Protein AF-A0A9P7KBZ5-F1 (afdb_monomer_lite)

Structure (mmCIF, N/CA/C/O backbone):
data_AF-A0A9P7KBZ5-F1
#
_entry.id   AF-A0A9P7KBZ5-F1
#
loop_
_atom_site.group_PDB
_atom_site.id
_atom_site.type_symbol
_atom_site.label_atom_id
_atom_site.label_alt_id
_atom_site.label_comp_id
_atom_site.label_asym_id
_atom_site.label_entity_id
_atom_site.label_seq_id
_atom_site.pdbx_PDB_ins_code
_atom_site.Cartn_x
_atom_site.Cartn_y
_atom_site.Cartn_z
_atom_site.occupancy
_atom_site.B_iso_or_equiv
_atom_site.auth_seq_id
_atom_site.auth_comp_id
_atom_site.auth_asym_id
_atom_site.auth_atom_id
_atom_site.pdbx_PDB_model_num
ATOM 1 N N . MET A 1 1 ? 55.610 -37.838 -15.353 1.00 44.06 1 MET A N 1
ATOM 2 C CA . MET A 1 1 ? 54.474 -37.141 -15.994 1.00 44.06 1 MET A CA 1
ATOM 3 C C . MET A 1 1 ? 53.240 -37.405 -15.146 1.00 44.06 1 MET A C 1
ATOM 5 O O . MET A 1 1 ? 52.706 -38.503 -15.200 1.00 44.06 1 MET A O 1
ATOM 9 N N . HIS A 1 2 ? 52.867 -36.465 -14.276 1.00 47.38 2 HIS A N 1
ATOM 10 C CA . HIS A 1 2 ? 51.658 -36.579 -13.460 1.00 47.38 2 HIS A CA 1
ATOM 11 C C . HIS A 1 2 ? 50.487 -35.987 -14.244 1.00 47.38 2 HIS A C 1
ATOM 13 O O . HIS A 1 2 ? 50.445 -34.786 -14.492 1.00 47.38 2 HIS A O 1
ATOM 19 N N . LEU A 1 3 ? 49.585 -36.860 -14.688 1.00 51.31 3 LEU A N 1
ATOM 20 C CA . LEU A 1 3 ? 48.322 -36.485 -15.310 1.00 51.31 3 LEU A CA 1
ATOM 21 C C . LEU A 1 3 ? 47.410 -35.935 -14.210 1.00 51.31 3 LEU A C 1
ATOM 23 O O . LEU A 1 3 ? 46.916 -36.694 -13.378 1.00 51.31 3 LEU A O 1
ATOM 27 N N . LEU A 1 4 ? 47.236 -34.611 -14.175 1.00 57.59 4 LEU A N 1
ATOM 28 C CA . LEU A 1 4 ? 46.202 -33.983 -13.356 1.00 57.59 4 LEU A CA 1
ATOM 29 C C . LEU A 1 4 ? 44.823 -34.504 -13.807 1.00 57.59 4 LEU A C 1
ATOM 31 O O . LEU A 1 4 ? 44.564 -34.565 -15.012 1.00 57.59 4 LEU A O 1
ATOM 35 N N . PRO A 1 5 ? 43.937 -34.888 -12.874 1.00 61.75 5 PRO A N 1
ATOM 36 C CA . PRO A 1 5 ? 42.640 -35.452 -13.209 1.00 61.75 5 PRO A CA 1
ATOM 37 C C . PRO A 1 5 ? 41.745 -34.381 -13.849 1.00 61.75 5 PRO A C 1
ATOM 3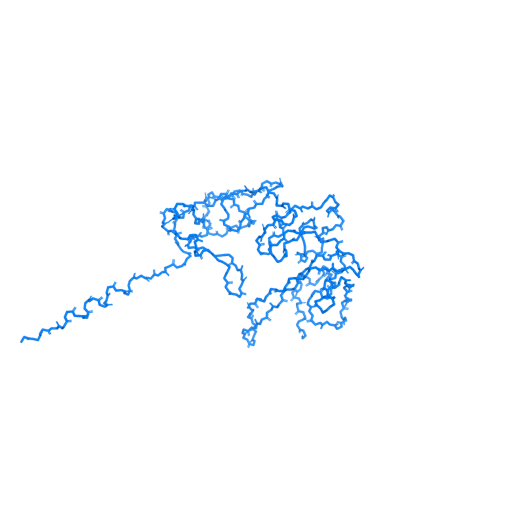9 O O . PRO A 1 5 ? 41.431 -33.359 -13.238 1.00 61.75 5 PRO A O 1
ATOM 42 N N . LEU A 1 6 ? 41.306 -34.648 -15.084 1.00 57.31 6 LEU A N 1
ATOM 43 C CA . LEU A 1 6 ? 40.422 -33.793 -15.893 1.00 57.31 6 LEU A CA 1
ATOM 44 C C . LEU A 1 6 ? 39.078 -33.457 -15.208 1.00 57.31 6 LEU A C 1
ATOM 46 O O . LEU A 1 6 ? 38.357 -32.572 -15.658 1.00 57.31 6 LEU A O 1
ATOM 50 N N . THR A 1 7 ? 38.730 -34.149 -14.122 1.00 56.47 7 THR A N 1
ATOM 51 C CA . THR A 1 7 ? 37.486 -33.965 -13.363 1.00 56.47 7 THR A CA 1
ATOM 52 C C . THR A 1 7 ? 37.435 -32.649 -12.582 1.00 56.47 7 THR A C 1
ATOM 54 O O . THR A 1 7 ? 36.344 -32.147 -12.331 1.00 56.47 7 THR A O 1
ATOM 57 N N . LEU A 1 8 ? 38.583 -32.043 -12.250 1.00 52.59 8 LEU A N 1
ATOM 58 C CA . LEU A 1 8 ? 38.634 -30.746 -11.555 1.00 52.59 8 LEU A CA 1
ATOM 59 C C . LEU A 1 8 ? 38.319 -29.546 -12.471 1.00 52.59 8 LEU A C 1
ATOM 61 O O . LEU A 1 8 ? 37.859 -28.521 -11.978 1.00 52.59 8 LEU A O 1
ATOM 65 N N . LEU A 1 9 ? 38.495 -29.675 -13.793 1.00 52.88 9 LEU A N 1
ATOM 66 C CA . LEU A 1 9 ? 38.199 -28.604 -14.762 1.00 52.88 9 LEU A CA 1
ATOM 67 C C . LEU A 1 9 ? 36.695 -28.444 -15.054 1.00 52.88 9 LEU A C 1
ATOM 69 O O . LEU A 1 9 ? 36.248 -27.358 -15.416 1.00 52.88 9 LEU A O 1
ATOM 73 N N . PHE A 1 10 ? 35.895 -29.498 -14.862 1.00 51.25 10 PHE A N 1
ATOM 74 C CA . PHE A 1 10 ? 34.440 -29.432 -15.061 1.00 51.25 10 PHE A CA 1
ATOM 75 C C . PHE A 1 10 ? 33.671 -28.921 -13.835 1.00 51.25 10 PHE A C 1
ATOM 77 O O . PHE A 1 10 ? 32.528 -28.504 -13.976 1.00 51.25 10 PHE A O 1
ATOM 84 N N . TYR A 1 11 ? 34.284 -28.892 -12.646 1.00 49.91 11 TYR A N 1
ATOM 85 C CA . TYR A 1 11 ? 33.665 -28.292 -11.455 1.00 49.91 11 TYR A CA 1
ATOM 86 C C . TYR A 1 11 ? 33.922 -26.781 -11.333 1.00 49.91 11 TYR A C 1
ATOM 88 O O . TYR A 1 11 ? 33.137 -26.091 -10.689 1.00 49.91 11 TYR A O 1
ATOM 96 N N . SER A 1 12 ? 34.959 -26.235 -11.984 1.00 48.62 12 SER A N 1
ATOM 97 C CA . SER A 1 12 ? 35.229 -24.786 -11.969 1.00 48.62 12 SER A CA 1
ATOM 98 C C . SER A 1 12 ? 34.381 -23.981 -12.962 1.00 48.62 12 SER A C 1
ATOM 100 O O . SER A 1 12 ? 34.426 -22.755 -12.945 1.00 48.62 12 SER A O 1
ATOM 102 N N . SER A 1 13 ? 33.619 -24.639 -13.843 1.00 48.97 13 SER A N 1
ATOM 103 C CA . SER A 1 13 ? 32.742 -23.978 -14.824 1.00 48.97 13 SER A CA 1
ATOM 104 C C . SER A 1 13 ? 31.324 -23.708 -14.302 1.00 48.97 13 SER A C 1
ATOM 106 O O . SER A 1 13 ? 30.605 -22.923 -14.911 1.00 48.97 13 SER A O 1
ATOM 108 N N . TYR A 1 14 ? 30.933 -24.277 -13.155 1.00 49.53 14 TYR A N 1
ATOM 109 C CA . TYR A 1 14 ? 29.615 -24.043 -12.542 1.00 49.53 14 TYR A CA 1
ATOM 110 C C . TYR A 1 14 ? 29.592 -22.902 -11.510 1.00 49.53 14 TYR A C 1
ATOM 112 O O . TYR A 1 14 ? 28.528 -22.550 -11.014 1.00 49.53 14 TYR A O 1
ATOM 120 N N . THR A 1 15 ? 30.735 -22.286 -11.193 1.00 46.38 15 THR A N 1
ATOM 121 C CA . THR A 1 15 ? 30.834 -21.238 -10.157 1.00 46.38 15 THR A CA 1
ATOM 122 C C . THR A 1 15 ? 30.713 -19.801 -10.684 1.00 46.38 15 THR A C 1
ATOM 124 O O . THR A 1 15 ? 30.990 -18.870 -9.937 1.00 46.38 15 THR A O 1
ATOM 127 N N . LEU A 1 16 ? 30.323 -19.589 -11.949 1.00 43.50 16 LEU A N 1
ATOM 128 C CA . LEU A 1 16 ? 30.250 -18.250 -12.570 1.00 43.50 16 LEU A CA 1
ATOM 129 C C . LEU A 1 16 ? 28.833 -17.739 -12.870 1.00 43.50 16 LEU A C 1
ATOM 131 O O . LEU A 1 16 ? 28.689 -16.693 -13.495 1.00 43.50 16 LEU A O 1
ATOM 135 N N . LEU A 1 17 ? 27.785 -18.408 -12.388 1.00 46.03 17 LEU A N 1
ATOM 136 C CA . LEU A 1 17 ? 26.456 -17.795 -12.329 1.00 46.03 17 LEU A CA 1
ATOM 137 C C . LEU A 1 17 ? 26.324 -17.038 -11.008 1.00 46.03 17 LEU A C 1
ATOM 139 O O . LEU A 1 17 ? 25.656 -17.473 -10.073 1.00 46.03 17 LE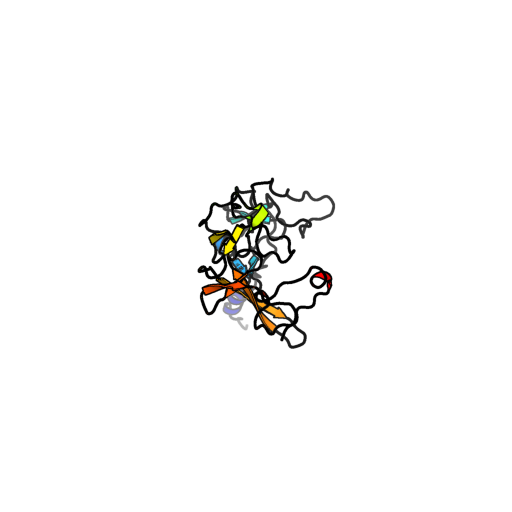U A O 1
ATOM 143 N N . SER A 1 18 ? 27.009 -15.900 -10.916 1.00 45.72 18 SER A N 1
ATOM 144 C CA . SER A 1 18 ? 26.613 -14.869 -9.964 1.00 45.72 18 SER A CA 1
ATOM 145 C C . SER A 1 18 ? 25.246 -14.359 -10.413 1.00 45.72 18 SER A C 1
ATOM 147 O O . SER A 1 18 ? 25.150 -13.609 -11.380 1.00 45.72 18 SER A O 1
ATOM 149 N N . VAL A 1 19 ? 24.176 -14.811 -9.757 1.00 44.09 19 VAL A N 1
ATOM 150 C CA . VAL A 1 19 ? 22.849 -14.210 -9.923 1.00 44.09 19 VAL A CA 1
ATOM 151 C C . VAL A 1 19 ? 22.919 -12.830 -9.285 1.00 44.09 19 VAL A C 1
ATOM 153 O O . VAL A 1 19 ? 22.877 -12.678 -8.064 1.00 44.09 19 VAL A O 1
ATOM 156 N N . GLN A 1 20 ? 23.112 -11.823 -10.125 1.00 48.81 20 GLN A N 1
ATOM 157 C CA . GLN A 1 20 ? 23.038 -10.423 -9.745 1.00 48.81 20 GLN A CA 1
ATOM 158 C C . GLN A 1 20 ? 21.556 -10.048 -9.662 1.00 48.81 20 GLN A C 1
ATOM 160 O O . GLN A 1 20 ? 20.919 -9.638 -10.625 1.00 48.81 20 GLN A O 1
ATOM 165 N N . ALA A 1 21 ? 20.989 -10.313 -8.490 1.00 46.69 21 ALA A N 1
ATOM 166 C CA . ALA A 1 21 ? 19.617 -9.983 -8.149 1.00 46.69 21 ALA A CA 1
ATOM 167 C C . ALA A 1 21 ? 19.402 -8.454 -8.171 1.00 46.69 21 ALA A C 1
ATOM 169 O O . ALA A 1 21 ? 20.145 -7.727 -7.513 1.00 46.69 21 ALA A O 1
ATOM 170 N N . GLY A 1 22 ? 18.367 -7.978 -8.878 1.00 63.62 22 GLY A N 1
ATOM 171 C CA . GLY A 1 22 ? 17.899 -6.583 -8.824 1.00 63.62 22 GLY A CA 1
ATOM 172 C C . GLY A 1 22 ? 18.778 -5.561 -9.553 1.00 63.62 22 GLY A C 1
ATOM 173 O O . GLY A 1 22 ? 18.855 -4.406 -9.136 1.00 63.62 22 GLY A O 1
ATOM 174 N N . THR A 1 23 ? 19.487 -5.977 -10.604 1.00 81.38 23 THR A N 1
ATOM 175 C CA . THR A 1 23 ? 20.373 -5.091 -11.382 1.00 81.38 23 THR A CA 1
ATOM 176 C C . THR A 1 23 ? 20.235 -5.254 -12.892 1.00 81.38 23 THR A C 1
ATOM 178 O O . THR A 1 23 ? 21.012 -4.635 -13.622 1.00 81.38 23 THR A O 1
ATOM 181 N N . ALA A 1 24 ? 19.312 -6.102 -13.365 1.00 93.06 24 ALA A N 1
ATOM 182 C CA . ALA A 1 24 ? 19.164 -6.354 -14.790 1.00 93.06 24 ALA A CA 1
ATOM 183 C C . ALA A 1 24 ? 18.672 -5.081 -15.489 1.00 93.06 24 ALA A C 1
ATOM 185 O O . ALA A 1 24 ? 17.643 -4.499 -15.134 1.00 93.06 24 ALA A O 1
ATOM 186 N N . LYS A 1 25 ? 19.449 -4.621 -16.463 1.00 93.62 25 LYS A N 1
ATOM 187 C CA . LYS A 1 25 ? 19.178 -3.380 -17.183 1.00 93.62 25 LYS A CA 1
ATOM 188 C C . LYS A 1 25 ? 18.119 -3.599 -18.248 1.00 93.62 25 LYS A C 1
ATOM 190 O O . LYS A 1 25 ? 17.866 -4.714 -18.694 1.00 93.62 25 LYS A O 1
ATOM 195 N N . ILE A 1 26 ? 17.536 -2.503 -18.720 1.00 94.69 26 ILE A N 1
ATOM 196 C CA . ILE A 1 26 ? 16.606 -2.510 -19.855 1.00 94.69 26 ILE A CA 1
ATOM 197 C C . ILE A 1 26 ? 17.200 -3.308 -21.032 1.00 94.69 26 ILE A C 1
ATOM 199 O O . ILE A 1 26 ? 18.302 -3.018 -21.497 1.00 94.69 26 ILE A O 1
ATOM 203 N N . GLY A 1 27 ? 16.442 -4.285 -21.530 1.00 95.88 27 GLY A N 1
ATOM 204 C CA . GLY A 1 27 ? 16.828 -5.195 -22.611 1.00 95.88 27 GLY A CA 1
ATOM 205 C C . GLY A 1 27 ? 17.498 -6.497 -22.159 1.00 95.88 27 GLY A C 1
ATOM 206 O O . GLY A 1 27 ? 17.604 -7.417 -22.968 1.00 95.88 27 GLY A O 1
ATOM 207 N N . GLU A 1 28 ? 17.918 -6.609 -20.899 1.00 96.44 28 GLU A N 1
ATOM 208 C CA . GLU A 1 28 ? 18.448 -7.855 -20.335 1.00 96.44 28 GLU A CA 1
ATOM 209 C C . GLU A 1 28 ? 17.315 -8.818 -19.963 1.00 96.44 28 GLU A C 1
ATOM 211 O O . GLU A 1 28 ? 16.160 -8.415 -19.800 1.00 96.44 28 GLU A O 1
ATOM 216 N N . SER A 1 29 ? 17.633 -10.111 -19.877 1.00 96.19 29 SER A N 1
ATOM 217 C CA . SER A 1 29 ? 16.656 -11.149 -19.544 1.00 96.19 29 SER A CA 1
ATOM 218 C C . SER A 1 29 ? 16.192 -11.057 -18.095 1.00 96.19 29 SER A C 1
ATOM 220 O O . SER A 1 29 ? 16.974 -10.735 -17.205 1.00 96.19 29 SER A O 1
ATOM 222 N N . CYS A 1 30 ? 14.927 -11.398 -17.876 1.00 95.88 30 CYS A N 1
ATOM 223 C CA . CYS A 1 30 ? 14.330 -11.516 -16.556 1.00 95.88 30 CYS A CA 1
ATOM 224 C C . CYS A 1 30 ? 13.216 -12.573 -16.547 1.00 95.88 30 CYS A C 1
ATOM 226 O O . CYS A 1 30 ? 12.699 -12.961 -17.599 1.00 95.88 30 CYS A O 1
ATOM 228 N N . ASN A 1 31 ? 12.806 -13.006 -15.360 1.00 94.88 31 ASN A N 1
ATOM 229 C CA . ASN A 1 31 ? 11.738 -13.967 -15.142 1.00 94.88 31 ASN A CA 1
ATOM 230 C C . ASN A 1 31 ? 10.638 -13.388 -14.241 1.00 94.88 31 ASN A C 1
ATOM 232 O O . ASN A 1 31 ? 10.836 -13.183 -13.047 1.00 94.88 31 ASN A O 1
ATOM 236 N N . GLN A 1 32 ? 9.436 -13.208 -14.794 1.00 93.12 32 GLN A N 1
ATOM 237 C CA . GLN A 1 32 ? 8.271 -12.746 -14.030 1.00 93.12 32 GLN A CA 1
ATOM 238 C C . GLN A 1 32 ? 7.879 -13.705 -12.897 1.00 93.12 32 GLN A C 1
ATOM 240 O O . GLN A 1 32 ? 7.337 -13.262 -11.892 1.00 93.12 32 GLN A O 1
ATOM 245 N N . GLY A 1 33 ? 8.174 -15.004 -13.029 1.00 92.69 33 GLY A N 1
ATOM 246 C CA . GLY A 1 33 ? 7.920 -15.993 -11.979 1.00 92.69 33 GLY A CA 1
ATOM 247 C C . GLY A 1 33 ? 8.782 -15.806 -10.727 1.00 92.69 33 GLY A C 1
ATOM 248 O O . GLY A 1 33 ? 8.467 -16.381 -9.691 1.00 92.69 33 GLY A O 1
ATOM 249 N N . GLU A 1 34 ? 9.840 -14.995 -10.809 1.00 91.00 34 GLU A N 1
ATOM 250 C CA . GLU A 1 34 ? 10.681 -14.632 -9.667 1.00 91.00 34 GLU A CA 1
ATOM 251 C C . GLU A 1 34 ? 10.219 -13.338 -8.977 1.00 91.00 34 GLU A C 1
ATOM 253 O O . GLU A 1 34 ? 10.743 -13.001 -7.908 1.00 91.00 34 GLU A O 1
ATOM 258 N N . ASN A 1 35 ? 9.234 -12.625 -9.543 1.00 93.38 35 ASN A N 1
ATOM 259 C CA . ASN A 1 35 ? 8.639 -11.459 -8.898 1.00 93.38 35 ASN A CA 1
ATOM 260 C C . ASN A 1 35 ? 7.969 -11.880 -7.590 1.00 93.38 35 ASN A C 1
ATOM 262 O O . ASN A 1 35 ? 7.202 -12.843 -7.542 1.00 93.38 35 ASN A O 1
ATOM 266 N N . ARG A 1 36 ? 8.261 -11.156 -6.511 1.00 94.12 36 ARG A N 1
ATOM 267 C CA . ARG A 1 36 ? 7.755 -11.495 -5.178 1.00 94.12 36 ARG A CA 1
ATOM 268 C C . ARG A 1 36 ? 7.824 -10.314 -4.231 1.00 94.12 36 ARG A C 1
ATOM 270 O O . ARG A 1 36 ? 8.602 -9.385 -4.430 1.00 94.12 36 ARG A O 1
ATOM 277 N N . LEU A 1 37 ? 7.083 -10.423 -3.139 1.00 94.94 37 LEU A N 1
ATOM 278 C CA . LEU A 1 37 ? 7.301 -9.600 -1.959 1.00 94.94 37 LEU A CA 1
ATOM 279 C C . LEU A 1 37 ? 8.462 -10.199 -1.155 1.00 94.94 37 LEU A C 1
ATOM 281 O O . LEU A 1 37 ? 8.487 -11.401 -0.882 1.00 94.94 37 LEU A O 1
ATOM 285 N N . GLN A 1 38 ? 9.451 -9.381 -0.804 1.00 93.75 38 GLN A N 1
ATOM 286 C CA . GLN A 1 38 ? 10.591 -9.823 -0.002 1.00 93.75 38 GLN A CA 1
ATOM 287 C C . GLN A 1 38 ? 10.131 -10.241 1.396 1.00 93.75 38 GLN A C 1
ATOM 289 O O . GLN A 1 38 ? 9.343 -9.547 2.039 1.00 93.75 38 GLN A O 1
ATOM 294 N N . ALA A 1 39 ? 10.636 -11.375 1.881 1.00 91.56 39 ALA A N 1
ATOM 295 C CA . ALA A 1 39 ? 10.282 -11.867 3.205 1.00 91.56 39 ALA A CA 1
ATOM 296 C C . ALA A 1 39 ? 10.675 -10.843 4.284 1.00 91.56 39 ALA A C 1
ATOM 298 O O . ALA A 1 39 ? 11.795 -10.337 4.295 1.00 91.56 39 ALA A O 1
ATOM 299 N N . GLY A 1 40 ? 9.739 -10.535 5.181 1.00 91.69 40 GLY A N 1
ATOM 300 C CA . GLY A 1 40 ? 9.950 -9.632 6.311 1.00 91.69 40 GLY A CA 1
ATOM 301 C C . GLY A 1 40 ? 9.764 -8.145 6.014 1.00 91.69 40 GLY A C 1
ATOM 302 O O . GLY A 1 40 ? 9.356 -7.420 6.910 1.00 91.69 40 GLY A O 1
ATOM 303 N N . THR A 1 41 ? 9.995 -7.664 4.792 1.00 91.38 41 THR A N 1
ATOM 304 C CA . THR A 1 41 ? 9.698 -6.257 4.437 1.00 91.38 41 THR A CA 1
ATOM 305 C C . THR A 1 41 ? 8.453 -6.116 3.578 1.00 91.38 41 THR A C 1
ATOM 307 O O . THR A 1 41 ? 7.893 -5.030 3.486 1.00 91.38 41 THR A O 1
ATOM 310 N N . PHE A 1 42 ? 8.055 -7.202 2.916 1.00 94.56 42 PHE A N 1
ATOM 311 C CA . PHE A 1 42 ? 7.032 -7.244 1.881 1.00 94.56 42 PHE A CA 1
ATOM 312 C C . PHE A 1 42 ? 7.223 -6.214 0.764 1.00 94.56 42 PHE A C 1
ATOM 314 O O . PHE A 1 42 ? 6.282 -5.861 0.063 1.00 94.56 42 PHE A O 1
ATOM 321 N N . GLN A 1 43 ? 8.453 -5.747 0.558 1.00 91.94 43 GLN A N 1
ATOM 322 C CA . GLN A 1 43 ? 8.766 -4.884 -0.567 1.00 91.94 43 GLN A CA 1
ATOM 323 C C . GLN A 1 43 ? 8.695 -5.701 -1.860 1.00 91.94 43 GLN A C 1
ATOM 325 O O . GLN A 1 43 ? 9.312 -6.767 -1.947 1.00 91.94 43 GLN A O 1
ATOM 330 N N . PHE A 1 44 ? 7.981 -5.197 -2.868 1.00 93.75 44 PHE A N 1
ATOM 331 C CA . PHE A 1 44 ? 7.997 -5.794 -4.199 1.00 93.75 44 PHE A CA 1
ATOM 332 C C . PHE A 1 44 ? 9.418 -5.836 -4.765 1.00 93.75 44 PHE A C 1
ATOM 334 O O . PHE A 1 44 ? 10.178 -4.868 -4.683 1.00 93.75 44 PHE A O 1
ATOM 341 N N . TRP A 1 45 ? 9.769 -6.971 -5.352 1.00 93.75 45 TRP A N 1
ATOM 342 C CA . TRP A 1 45 ? 11.067 -7.214 -5.947 1.00 93.75 45 TRP A CA 1
ATOM 343 C C . TRP A 1 45 ? 10.918 -7.902 -7.297 1.00 93.75 45 TRP A C 1
ATOM 345 O O . TRP A 1 45 ? 10.126 -8.833 -7.446 1.00 93.75 45 TRP A O 1
ATOM 355 N N . SER A 1 46 ? 11.750 -7.471 -8.243 1.00 94.31 46 SER A N 1
ATOM 356 C CA . SER A 1 46 ? 11.968 -8.116 -9.535 1.00 94.31 46 SER A CA 1
ATOM 357 C C . SER A 1 46 ? 13.466 -8.140 -9.851 1.00 94.31 46 SER A C 1
ATOM 359 O O . SER A 1 46 ? 14.269 -7.492 -9.176 1.00 94.31 46 SER A O 1
ATOM 361 N N . GLU A 1 47 ? 13.855 -8.873 -10.891 1.00 94.88 47 GLU A N 1
ATOM 362 C CA . GLU A 1 47 ? 15.254 -8.940 -11.333 1.00 94.88 47 GLU A CA 1
ATOM 363 C C . GLU A 1 47 ? 15.758 -7.637 -11.974 1.00 94.88 47 GLU A C 1
ATOM 365 O O . GLU A 1 47 ? 16.969 -7.399 -12.013 1.00 94.88 47 GLU A O 1
ATOM 370 N N . CYS A 1 48 ? 14.840 -6.796 -12.454 1.00 95.06 48 CYS A N 1
ATOM 371 C CA . CYS A 1 48 ? 15.151 -5.563 -13.162 1.00 95.06 48 CYS A CA 1
ATOM 372 C C . CYS A 1 48 ? 15.587 -4.437 -12.218 1.00 95.06 48 CYS A C 1
ATOM 374 O O . CYS A 1 48 ? 15.219 -4.404 -11.043 1.00 95.06 48 CYS A O 1
ATOM 376 N N . ASP A 1 49 ? 16.383 -3.505 -12.744 1.00 93.50 49 ASP A N 1
ATOM 377 C CA . ASP A 1 49 ? 16.786 -2.310 -12.009 1.00 93.50 49 ASP A CA 1
ATOM 378 C C . ASP A 1 49 ? 15.602 -1.365 -11.715 1.00 93.50 49 ASP A C 1
ATOM 380 O O . ASP A 1 49 ? 14.485 -1.522 -12.203 1.00 93.50 49 ASP A O 1
ATOM 384 N N . SER A 1 50 ? 15.853 -0.331 -10.913 1.00 91.81 50 SER A N 1
ATOM 385 C CA . SER A 1 50 ? 14.834 0.634 -10.473 1.00 91.81 50 SER A CA 1
ATOM 386 C C . SER A 1 50 ? 14.094 1.387 -11.593 1.00 91.81 50 SER A C 1
ATOM 388 O O . SER A 1 50 ? 13.032 1.950 -11.320 1.00 91.81 50 SER A O 1
ATOM 390 N N . GLN A 1 51 ? 14.623 1.418 -12.823 1.00 93.56 51 GLN A N 1
ATOM 391 C CA . GLN A 1 51 ? 14.005 2.088 -13.975 1.00 93.56 51 GLN A CA 1
ATOM 392 C C . GLN A 1 51 ? 13.203 1.12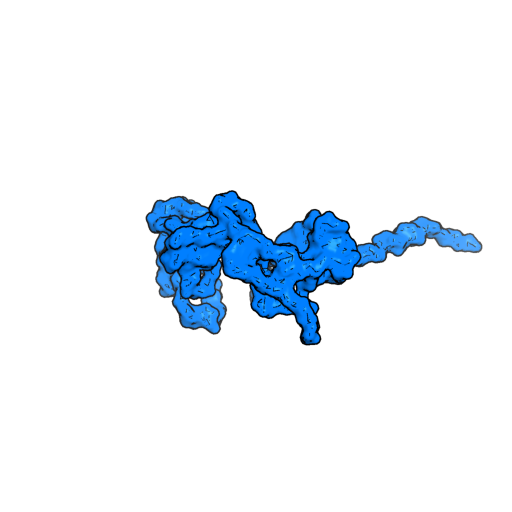5 -14.869 1.00 93.56 51 GLN A C 1
ATOM 394 O O . GLN A 1 51 ? 12.553 1.560 -15.828 1.00 93.56 51 GLN A O 1
ATOM 399 N N . ALA A 1 52 ? 13.242 -0.176 -14.577 1.00 95.19 52 ALA A N 1
ATOM 400 C CA . ALA A 1 52 ? 12.652 -1.210 -15.406 1.00 95.19 52 ALA A CA 1
ATOM 401 C C . ALA A 1 52 ? 11.768 -2.181 -14.615 1.00 95.19 52 ALA A C 1
ATOM 403 O O . ALA A 1 52 ? 11.842 -2.291 -13.395 1.00 95.19 52 ALA A O 1
ATOM 404 N N . TYR A 1 53 ? 10.920 -2.895 -15.345 1.00 95.69 53 TYR A N 1
ATOM 405 C CA . TYR A 1 53 ? 10.116 -4.003 -14.846 1.00 95.69 53 TYR A CA 1
ATOM 406 C C . TYR A 1 53 ? 10.290 -5.213 -15.755 1.00 95.69 53 TYR A C 1
ATOM 408 O O . TYR A 1 53 ? 10.673 -5.076 -16.923 1.00 95.69 53 TYR A O 1
ATOM 416 N N . CYS A 1 54 ? 10.000 -6.407 -15.239 1.00 96.38 54 CYS A N 1
ATOM 417 C CA . CYS A 1 54 ? 10.096 -7.609 -16.051 1.00 96.38 54 CYS A CA 1
ATOM 418 C C . CYS A 1 54 ? 8.879 -7.749 -16.972 1.00 96.38 54 CYS A C 1
ATOM 420 O O . CYS A 1 54 ? 7.779 -8.080 -16.526 1.00 96.38 54 CYS A O 1
ATOM 422 N N . GLY A 1 55 ? 9.070 -7.487 -18.265 1.00 95.44 55 GLY A N 1
ATOM 423 C CA . GLY A 1 55 ? 8.009 -7.550 -19.263 1.00 95.44 55 GLY A CA 1
ATOM 424 C C . GLY A 1 55 ? 7.633 -8.983 -19.666 1.00 95.44 55 GLY A C 1
ATOM 425 O O . GLY A 1 55 ? 8.402 -9.920 -19.443 1.00 95.44 55 GLY A O 1
ATOM 426 N N . PRO A 1 56 ? 6.485 -9.169 -20.343 1.00 92.19 56 PRO A N 1
ATOM 427 C CA . PRO A 1 56 ? 5.976 -10.492 -20.732 1.00 92.19 56 PRO A CA 1
ATOM 428 C C . PRO A 1 56 ? 6.885 -11.244 -21.718 1.00 92.19 56 PRO A C 1
ATOM 430 O O . PRO A 1 56 ? 6.751 -12.451 -21.889 1.00 92.19 56 PRO A O 1
ATOM 433 N N . GLY A 1 57 ? 7.824 -10.548 -22.367 1.00 93.06 57 GLY A N 1
ATOM 434 C CA . GLY A 1 57 ? 8.853 -11.151 -23.217 1.00 93.06 57 GLY A CA 1
ATOM 435 C C . GLY A 1 57 ? 10.031 -11.770 -22.456 1.00 93.06 57 GLY A C 1
ATOM 436 O O . GLY A 1 57 ? 10.977 -12.210 -23.103 1.00 93.06 57 GLY A O 1
ATOM 437 N N . GLY A 1 58 ? 10.009 -11.777 -21.117 1.00 95.44 58 GLY A N 1
ATOM 438 C CA . GLY A 1 58 ? 11.135 -12.246 -20.301 1.00 95.44 58 GLY A CA 1
ATOM 439 C C . GLY A 1 58 ? 12.348 -11.320 -20.391 1.00 95.44 58 GLY A C 1
ATOM 440 O O . GLY A 1 58 ? 13.492 -11.773 -20.380 1.00 95.44 58 GLY A O 1
ATOM 441 N N . THR A 1 59 ? 12.100 -10.020 -20.550 1.00 96.94 59 THR A N 1
ATOM 442 C CA . THR A 1 59 ? 13.137 -8.988 -20.646 1.00 96.94 59 THR A CA 1
ATOM 443 C C . THR A 1 59 ? 12.746 -7.758 -19.849 1.00 96.94 59 THR A C 1
ATOM 445 O O . THR A 1 59 ? 11.567 -7.398 -19.816 1.00 96.94 59 THR A O 1
ATOM 448 N N . CYS A 1 60 ? 13.727 -7.071 -19.278 1.00 97.19 60 CYS A N 1
ATOM 449 C CA . CYS A 1 60 ? 13.508 -5.819 -18.574 1.00 97.19 60 CYS A CA 1
ATOM 450 C C . CYS A 1 60 ? 13.101 -4.707 -19.547 1.00 97.19 60 CYS A C 1
ATOM 452 O O . CYS A 1 60 ? 13.804 -4.419 -20.519 1.00 97.19 60 CYS A O 1
ATOM 454 N N . VAL A 1 61 ? 11.965 -4.068 -19.286 1.00 96.56 61 VAL A N 1
ATOM 455 C CA . VAL A 1 61 ? 11.404 -2.976 -20.093 1.00 96.56 61 VAL A CA 1
ATOM 456 C C . VAL A 1 61 ? 11.270 -1.738 -19.215 1.00 96.56 61 VAL A C 1
ATOM 458 O O . VAL A 1 61 ? 11.071 -1.857 -18.011 1.00 96.56 61 VAL A O 1
ATOM 461 N N . LYS A 1 62 ? 11.383 -0.542 -19.803 1.00 96.00 62 LYS A N 1
ATOM 462 C CA . LYS A 1 62 ? 11.164 0.717 -19.078 1.00 96.00 62 LYS A CA 1
ATOM 463 C C . LYS A 1 62 ? 9.800 0.724 -18.395 1.00 96.00 62 LYS A C 1
ATOM 465 O O . LYS A 1 62 ? 8.808 0.366 -19.028 1.00 96.00 62 LYS A O 1
ATOM 470 N N . LYS A 1 63 ? 9.770 1.199 -17.153 1.00 96.56 63 LYS A N 1
ATOM 471 C CA . LYS A 1 63 ? 8.532 1.482 -16.421 1.00 96.56 63 LYS A CA 1
ATOM 472 C C . LYS A 1 63 ? 7.673 2.492 -17.180 1.00 96.56 63 LYS A C 1
ATOM 474 O O . LYS A 1 63 ? 8.199 3.443 -17.763 1.00 96.56 63 LYS A O 1
ATOM 479 N N . GLY A 1 64 ? 6.365 2.259 -17.206 1.00 96.44 64 GLY A N 1
ATOM 480 C CA . GLY A 1 64 ? 5.404 3.097 -17.927 1.00 96.44 64 GLY A CA 1
ATOM 481 C C . GLY A 1 64 ? 4.649 4.078 -17.037 1.00 96.44 64 GLY A C 1
ATOM 482 O O . GLY A 1 64 ? 4.069 5.033 -17.546 1.00 96.44 64 GLY A O 1
ATOM 483 N N . CYS A 1 65 ? 4.674 3.878 -15.723 1.00 97.62 65 CYS A N 1
ATOM 484 C CA . CYS A 1 65 ? 4.130 4.810 -14.744 1.00 97.62 65 CYS A CA 1
ATOM 485 C C . CYS A 1 65 ? 5.004 4.830 -13.488 1.00 97.62 65 CYS A C 1
ATOM 487 O O . CYS A 1 65 ? 5.945 4.050 -13.369 1.00 97.62 65 CYS A O 1
ATOM 489 N N . ARG A 1 66 ? 4.709 5.735 -12.553 1.00 95.50 66 ARG A N 1
ATOM 490 C CA . ARG A 1 66 ? 5.319 5.726 -11.218 1.00 95.50 66 ARG A CA 1
ATOM 491 C C . ARG A 1 66 ? 4.285 5.921 -10.119 1.00 95.50 66 ARG A C 1
ATOM 493 O O . ARG A 1 66 ? 3.298 6.639 -10.309 1.00 95.50 66 ARG A O 1
ATOM 500 N N . LYS A 1 67 ? 4.584 5.359 -8.950 1.00 91.69 67 LYS A N 1
ATOM 501 C CA . LYS A 1 67 ? 3.870 5.610 -7.690 1.00 91.69 67 LYS A CA 1
ATOM 502 C C . LYS A 1 67 ? 4.539 6.705 -6.854 1.00 91.69 67 LYS A C 1
ATOM 504 O O . LYS A 1 67 ? 3.870 7.627 -6.390 1.00 91.69 67 LYS A O 1
ATOM 509 N N . ASP A 1 68 ? 5.868 6.675 -6.771 1.00 90.44 68 ASP A N 1
ATOM 510 C CA . ASP A 1 68 ? 6.642 7.584 -5.925 1.00 90.44 68 ASP A CA 1
ATOM 511 C C . ASP A 1 68 ? 6.685 9.016 -6.467 1.00 90.44 68 ASP A C 1
ATOM 513 O O . ASP A 1 68 ? 6.874 9.248 -7.663 1.00 90.44 68 ASP A O 1
ATOM 517 N N . ASP A 1 69 ? 6.597 10.005 -5.575 1.00 89.19 69 ASP A N 1
ATOM 518 C CA . ASP A 1 69 ? 6.824 11.425 -5.880 1.00 89.19 69 ASP A CA 1
ATOM 519 C C . ASP A 1 69 ? 8.264 11.695 -6.321 1.00 89.19 69 ASP A C 1
ATOM 521 O O . ASP A 1 69 ? 8.486 12.506 -7.226 1.00 89.19 69 ASP A O 1
ATOM 525 N N . PHE A 1 70 ? 9.209 10.961 -5.731 1.00 90.50 70 PHE A N 1
ATOM 526 C CA . PHE A 1 70 ? 10.649 11.093 -5.932 1.00 90.50 70 PHE A CA 1
ATOM 527 C C . PHE A 1 70 ? 11.262 9.723 -6.265 1.00 90.50 70 PHE A C 1
ATOM 529 O O . PHE A 1 70 ? 11.842 9.083 -5.387 1.00 90.50 70 PHE A O 1
ATOM 536 N N . PRO A 1 71 ? 11.111 9.237 -7.509 1.00 90.19 71 PRO A N 1
ATOM 537 C CA . PRO A 1 71 ? 11.560 7.901 -7.869 1.00 90.19 71 PRO A CA 1
ATOM 538 C C . PRO A 1 71 ? 13.087 7.800 -7.839 1.00 90.19 71 PRO A C 1
ATOM 540 O O . PRO A 1 71 ? 13.806 8.655 -8.363 1.00 90.19 71 PRO A O 1
ATOM 543 N N . PHE A 1 72 ? 13.579 6.725 -7.232 1.00 89.31 72 PHE A N 1
ATOM 544 C CA . PHE A 1 72 ? 15.001 6.409 -7.185 1.00 89.31 72 PHE A CA 1
ATOM 545 C C . PHE A 1 72 ? 15.510 5.894 -8.542 1.00 89.31 72 PHE A C 1
ATOM 547 O O . PHE A 1 72 ? 14.759 5.330 -9.334 1.00 89.31 72 PHE A O 1
ATOM 554 N N . GLY A 1 73 ? 16.810 6.060 -8.792 1.00 89.06 73 GLY A N 1
ATOM 555 C CA . GLY A 1 73 ? 17.500 5.431 -9.920 1.00 89.06 73 GLY A CA 1
ATOM 556 C C . GLY A 1 73 ? 17.650 6.289 -11.172 1.00 89.06 73 GLY A C 1
ATOM 557 O O . GLY A 1 73 ? 18.402 5.891 -12.053 1.00 89.06 73 GLY A O 1
ATOM 558 N N . TYR A 1 74 ? 17.008 7.456 -11.250 1.00 90.69 74 TYR A N 1
ATOM 559 C CA . TYR A 1 74 ? 17.072 8.363 -12.403 1.00 90.69 74 TYR A CA 1
ATOM 560 C C . TYR A 1 74 ? 18.153 9.438 -12.214 1.00 90.69 74 TYR A C 1
ATOM 562 O O . TYR A 1 74 ? 18.233 10.075 -11.161 1.00 90.69 74 TYR A O 1
ATOM 570 N N . ALA A 1 75 ? 18.990 9.654 -13.229 1.00 90.75 75 ALA A N 1
ATOM 571 C CA . ALA A 1 75 ? 19.999 10.707 -13.232 1.00 90.75 75 ALA A CA 1
ATOM 572 C C . ALA A 1 75 ? 19.379 12.083 -13.560 1.00 90.75 75 ALA A C 1
ATOM 574 O O . ALA A 1 75 ? 18.299 12.164 -14.152 1.00 90.75 75 ALA A O 1
ATOM 575 N N . PRO A 1 76 ? 20.053 13.200 -13.221 1.00 90.50 76 PRO A N 1
ATOM 576 C CA . PRO A 1 76 ? 19.594 14.524 -13.626 1.00 90.50 76 PRO A CA 1
ATOM 577 C C . PRO A 1 76 ? 19.425 14.622 -15.149 1.00 90.50 76 PRO A C 1
ATOM 579 O O . PRO A 1 76 ? 20.385 14.449 -15.897 1.00 90.50 76 PRO A O 1
ATOM 582 N N . GLY A 1 77 ? 18.209 14.937 -15.599 1.00 87.50 77 GLY A N 1
ATOM 583 C CA . GLY A 1 77 ? 17.863 15.045 -17.020 1.00 87.50 77 GLY A CA 1
ATOM 584 C C . GLY A 1 77 ? 17.266 13.778 -17.639 1.00 87.50 77 GLY A C 1
ATOM 585 O O . GLY A 1 77 ? 16.803 13.848 -18.778 1.00 87.50 77 GLY A O 1
ATOM 586 N N . ASP A 1 78 ? 17.218 12.659 -16.909 1.00 91.56 78 ASP A N 1
ATOM 587 C CA . ASP A 1 78 ? 16.498 11.469 -17.362 1.00 91.56 78 ASP A CA 1
ATOM 588 C C . ASP A 1 78 ? 14.987 11.727 -17.425 1.00 91.56 78 ASP A C 1
ATOM 590 O O . ASP A 1 78 ? 14.415 12.492 -16.643 1.00 91.56 78 ASP A O 1
ATOM 594 N N . HIS A 1 79 ? 14.321 11.047 -18.360 1.00 91.62 79 HIS A N 1
ATOM 595 C CA . HIS A 1 79 ? 12.866 11.017 -18.393 1.00 91.62 79 HIS A CA 1
ATOM 596 C C . HIS A 1 79 ? 12.348 10.096 -17.288 1.00 91.62 79 HIS A C 1
ATOM 598 O O . HIS A 1 79 ? 12.555 8.884 -17.328 1.00 91.62 79 HIS A O 1
ATOM 604 N N . ILE A 1 80 ? 11.657 10.697 -16.328 1.00 94.25 80 ILE A N 1
ATOM 605 C CA . ILE A 1 80 ? 10.958 10.002 -15.255 1.00 94.25 80 ILE A CA 1
ATOM 606 C C . ILE A 1 80 ? 9.531 9.693 -15.739 1.00 94.25 80 ILE A C 1
ATOM 608 O O . ILE A 1 80 ? 8.876 10.624 -16.217 1.00 94.25 80 ILE A O 1
ATOM 612 N N . PRO A 1 81 ? 9.030 8.448 -15.601 1.00 96.06 81 PRO A N 1
ATOM 613 C CA . PRO A 1 81 ? 7.650 8.109 -15.939 1.00 96.06 81 PRO A CA 1
ATOM 614 C C . PRO A 1 81 ? 6.638 9.009 -15.228 1.00 96.06 81 PRO A C 1
ATOM 616 O O . PRO A 1 81 ? 6.838 9.434 -14.085 1.00 96.06 81 PRO A O 1
ATOM 619 N N . ASP A 1 82 ? 5.523 9.291 -15.890 1.00 96.44 82 ASP A N 1
ATOM 620 C CA . ASP A 1 82 ? 4.472 10.107 -15.297 1.00 96.44 82 ASP A CA 1
ATOM 621 C C . ASP A 1 82 ? 3.713 9.339 -14.207 1.00 96.44 82 ASP A C 1
ATOM 623 O O . ASP A 1 82 ? 3.620 8.107 -14.202 1.00 96.44 82 ASP A O 1
ATOM 627 N N . LYS A 1 83 ? 3.152 10.089 -13.255 1.00 96.69 83 LYS A N 1
ATOM 628 C CA . LYS A 1 83 ? 2.151 9.534 -12.342 1.00 96.69 83 LYS A CA 1
ATOM 629 C C . LYS A 1 83 ? 0.864 9.267 -13.106 1.00 96.69 83 LYS A C 1
ATOM 631 O O . LYS A 1 83 ? 0.528 9.999 -14.039 1.00 96.69 83 LYS A O 1
ATOM 636 N N . CYS A 1 84 ? 0.112 8.272 -12.654 1.00 97.50 84 CYS A N 1
ATOM 637 C CA . CYS A 1 84 ? -1.182 7.994 -13.249 1.00 97.50 84 CYS A CA 1
ATOM 638 C C . CYS A 1 84 ? -2.165 9.155 -13.058 1.00 97.50 84 CYS A C 1
ATOM 640 O O . CYS A 1 84 ? -2.124 9.855 -12.037 1.00 97.50 84 CYS A O 1
ATOM 642 N N . PRO A 1 85 ? -3.035 9.401 -14.055 1.00 96.44 85 PRO A N 1
ATOM 643 C CA . PRO A 1 85 ? -4.076 10.404 -13.927 1.00 96.44 85 PRO A CA 1
ATOM 644 C C . PRO A 1 85 ? -5.049 10.017 -12.809 1.00 96.44 85 PRO A C 1
ATOM 646 O O . PRO A 1 85 ? -5.128 8.869 -12.375 1.00 96.44 85 PRO A O 1
ATOM 649 N N . ARG A 1 86 ? -5.838 10.990 -12.348 1.00 93.19 86 ARG A N 1
ATOM 650 C CA . ARG A 1 86 ? -6.882 10.723 -11.351 1.00 93.19 86 ARG A CA 1
ATOM 651 C C . ARG A 1 86 ? -7.860 9.665 -11.866 1.00 93.19 86 ARG A C 1
ATOM 653 O O . ARG A 1 86 ? -8.317 9.765 -13.001 1.00 93.19 86 ARG A O 1
ATOM 660 N N . GLY A 1 87 ? -8.222 8.723 -10.995 1.00 93.94 87 GLY A N 1
ATOM 661 C CA . GLY A 1 87 ? -9.080 7.584 -11.339 1.00 93.94 87 GLY A CA 1
ATOM 662 C C . GLY A 1 87 ? -8.317 6.371 -11.878 1.00 93.94 87 GLY A C 1
ATOM 663 O O . GLY A 1 87 ? -8.952 5.406 -12.289 1.00 93.94 87 GLY A O 1
ATOM 664 N N . GLN A 1 88 ? -6.984 6.418 -11.867 1.00 97.81 88 GLN A N 1
ATOM 665 C CA . GLN A 1 88 ? -6.110 5.304 -12.211 1.00 97.81 88 GLN A CA 1
ATOM 666 C C . GLN A 1 88 ? -5.008 5.141 -11.165 1.00 97.81 88 GLN A C 1
ATOM 668 O O . GLN A 1 88 ? -4.678 6.089 -10.448 1.00 97.81 88 GLN A O 1
ATOM 673 N N . PHE A 1 89 ? -4.413 3.955 -11.127 1.00 97.56 89 PHE A N 1
ATOM 674 C CA . PHE A 1 89 ? -3.283 3.623 -10.269 1.00 97.56 89 PHE A CA 1
ATOM 675 C C . PHE A 1 89 ? -2.124 3.046 -11.087 1.00 97.56 89 PHE A C 1
ATOM 677 O O . PHE A 1 89 ? -2.295 2.629 -12.235 1.00 97.56 89 PHE A O 1
ATOM 684 N N . CYS A 1 90 ? -0.934 3.049 -10.489 1.00 97.56 90 CYS A N 1
ATOM 685 C CA . CYS A 1 90 ? 0.252 2.398 -11.033 1.00 97.56 90 CYS A CA 1
ATOM 686 C C . CYS A 1 90 ? 0.529 1.137 -10.199 1.00 97.56 90 CYS A C 1
ATOM 688 O O . CYS A 1 90 ? 0.719 1.287 -8.990 1.00 97.56 90 CYS A O 1
ATOM 690 N N . PRO A 1 91 ? 0.529 -0.078 -10.772 1.00 96.69 91 PRO A N 1
ATOM 691 C CA . PRO A 1 91 ? 0.790 -1.303 -10.011 1.00 96.69 91 PRO A CA 1
ATOM 692 C C . PRO A 1 91 ? 2.242 -1.345 -9.515 1.00 96.69 91 PRO A C 1
ATOM 694 O O . PRO A 1 91 ? 3.073 -0.533 -9.921 1.00 96.69 91 PRO A O 1
ATOM 697 N N . ASP A 1 92 ? 2.572 -2.299 -8.650 1.00 95.38 92 ASP A N 1
ATOM 698 C CA . ASP A 1 92 ? 3.916 -2.477 -8.095 1.00 95.38 92 ASP A CA 1
ATOM 699 C C . ASP A 1 92 ? 4.981 -2.761 -9.157 1.00 95.38 92 ASP A C 1
ATOM 701 O O . ASP A 1 92 ? 6.124 -2.326 -9.004 1.00 95.38 92 ASP A O 1
ATOM 705 N N . GLU A 1 93 ? 4.602 -3.433 -10.244 1.00 94.69 93 GLU A N 1
ATOM 706 C CA . GLU A 1 93 ? 5.435 -3.634 -11.425 1.00 94.69 93 GLU A CA 1
ATOM 707 C C . GLU A 1 93 ? 5.734 -2.321 -12.160 1.00 94.69 93 GLU A C 1
ATOM 709 O O . GLU A 1 93 ? 6.719 -2.245 -12.885 1.00 94.69 93 GLU A O 1
ATOM 714 N N . GLU A 1 94 ? 4.911 -1.284 -11.982 1.00 96.12 94 GLU A N 1
ATOM 715 C CA . GLU A 1 94 ? 5.046 0.024 -12.631 1.00 96.12 94 GLU A CA 1
ATOM 716 C C . GLU A 1 94 ? 5.027 -0.044 -14.176 1.00 96.12 94 GLU A C 1
ATOM 718 O O . GLU A 1 94 ? 5.659 0.754 -14.878 1.00 96.12 94 GLU A O 1
ATOM 723 N N . ASP A 1 95 ? 4.282 -1.006 -14.731 1.00 96.31 95 ASP A N 1
ATOM 724 C CA . ASP A 1 95 ? 4.226 -1.286 -16.168 1.00 96.31 95 ASP A CA 1
ATOM 725 C C . ASP A 1 95 ? 3.403 -0.246 -16.946 1.00 96.31 95 ASP A C 1
ATOM 727 O O . ASP A 1 95 ? 3.866 0.278 -17.962 1.00 96.31 95 ASP A O 1
ATOM 731 N N . LYS A 1 96 ? 2.191 0.065 -16.481 1.00 97.31 96 LYS A N 1
ATOM 732 C CA . LYS A 1 96 ? 1.257 1.034 -17.064 1.00 97.31 96 LYS A CA 1
ATOM 733 C C . LYS A 1 96 ? 0.185 1.431 -16.052 1.00 97.31 96 LYS A C 1
ATOM 735 O O . LYS A 1 96 ? -0.135 0.683 -15.135 1.00 97.31 96 LYS A O 1
ATOM 740 N N . CYS A 1 97 ? -0.442 2.576 -16.290 1.00 98.31 97 CYS A N 1
ATOM 741 C CA . CYS A 1 97 ? -1.614 2.976 -15.522 1.00 98.31 97 CYS A CA 1
ATOM 742 C C . CYS A 1 97 ? -2.810 2.059 -15.791 1.00 98.31 97 CYS A C 1
ATOM 744 O O . CYS A 1 97 ? -3.079 1.693 -16.940 1.00 98.31 97 CYS A O 1
ATOM 746 N N . GLN A 1 98 ? -3.524 1.716 -14.724 1.00 98.06 98 GLN A N 1
ATOM 747 C CA . GLN A 1 98 ? -4.707 0.862 -14.744 1.00 98.06 98 GLN A CA 1
ATOM 748 C C . GLN A 1 98 ? -5.884 1.577 -14.080 1.00 98.06 98 GLN A C 1
ATOM 750 O O . GLN A 1 98 ? -5.687 2.429 -13.214 1.00 98.06 98 GLN A O 1
ATOM 755 N N . ASP A 1 99 ? -7.104 1.253 -14.500 1.00 98.19 99 ASP A N 1
ATOM 756 C CA . ASP A 1 99 ? -8.315 1.771 -13.861 1.00 98.19 99 ASP A CA 1
ATOM 757 C C . ASP A 1 99 ? -8.457 1.205 -12.447 1.00 98.19 99 ASP A C 1
ATOM 759 O O . ASP A 1 99 ? -8.051 0.071 -12.198 1.00 98.19 99 ASP A O 1
ATOM 763 N N . LEU A 1 100 ? -9.049 1.982 -11.534 1.00 98.25 100 LEU A N 1
ATOM 764 C CA . LEU A 1 100 ? -9.300 1.524 -10.166 1.00 98.25 100 LEU A CA 1
ATOM 765 C C . LEU A 1 100 ? -10.106 0.218 -10.145 1.00 98.25 100 LEU A C 1
ATOM 767 O O . LEU A 1 100 ? -11.057 0.021 -10.905 1.00 98.25 100 LEU A O 1
ATOM 771 N N . LEU A 1 101 ? -9.717 -0.661 -9.234 1.00 98.50 101 LEU A N 1
ATOM 772 C CA . LEU A 1 101 ? -10.239 -1.998 -9.058 1.00 98.50 101 LEU A CA 1
ATOM 773 C C . LEU A 1 101 ? -11.565 -1.971 -8.292 1.00 98.50 101 LEU A C 1
ATOM 775 O O . LEU A 1 101 ? -11.630 -1.412 -7.191 1.00 98.50 101 LEU A O 1
ATOM 779 N N . PRO A 1 102 ? -12.616 -2.624 -8.813 1.00 98.31 102 PRO A N 1
ATOM 780 C CA . PRO A 1 102 ? -13.876 -2.732 -8.101 1.00 98.31 102 PRO A CA 1
ATOM 781 C C . PRO A 1 102 ? -13.764 -3.479 -6.772 1.00 98.31 102 PRO A C 1
ATOM 783 O O . PRO A 1 102 ? -12.887 -4.332 -6.598 1.00 98.31 102 PRO A O 1
ATOM 786 N N . VAL A 1 103 ? -14.709 -3.244 -5.861 1.00 97.69 103 VAL A N 1
ATOM 787 C CA . VAL A 1 103 ? -14.812 -4.010 -4.603 1.00 97.69 103 VAL A CA 1
ATOM 788 C C . VAL A 1 103 ? -14.825 -5.525 -4.874 1.00 97.69 103 VAL A C 1
ATOM 790 O O . VAL A 1 103 ? -15.505 -6.005 -5.780 1.00 97.69 103 VAL A O 1
ATOM 793 N N . ASN A 1 104 ? -14.109 -6.291 -4.045 1.00 97.88 104 ASN A N 1
ATOM 794 C CA . ASN A 1 104 ? -13.831 -7.736 -4.135 1.00 97.88 104 ASN A CA 1
ATOM 795 C C . ASN A 1 104 ? -12.844 -8.182 -5.230 1.00 97.88 104 ASN A C 1
ATOM 797 O O . ASN A 1 104 ? -12.557 -9.384 -5.332 1.00 97.88 104 ASN A O 1
ATOM 801 N N . SER A 1 105 ? -12.304 -7.256 -6.021 1.00 98.44 105 SER A N 1
ATOM 802 C CA . SER A 1 105 ? -11.191 -7.555 -6.929 1.00 98.44 105 SER A CA 1
ATOM 803 C C . SER A 1 105 ? -9.915 -7.865 -6.147 1.00 98.44 105 SER A C 1
ATOM 805 O O . SER A 1 105 ? -9.787 -7.482 -4.981 1.00 98.44 105 SER A O 1
ATOM 807 N N . ASP A 1 106 ? -8.993 -8.579 -6.790 1.00 98.19 106 ASP A N 1
ATOM 808 C CA . ASP A 1 106 ? -7.668 -8.850 -6.232 1.00 98.19 106 ASP A CA 1
ATOM 809 C C . ASP A 1 106 ? -6.805 -7.585 -6.276 1.00 98.19 106 ASP A C 1
ATOM 811 O O . ASP A 1 106 ? -6.707 -6.971 -7.333 1.00 98.19 106 ASP A O 1
ATOM 815 N N . CYS A 1 107 ? -6.183 -7.222 -5.155 1.00 98.06 107 CYS A N 1
ATOM 816 C CA . CYS A 1 107 ? -5.297 -6.059 -5.024 1.00 98.06 107 CYS A CA 1
ATOM 817 C C . CYS A 1 107 ? -3.949 -6.436 -4.402 1.00 98.06 107 CYS A C 1
ATOM 819 O O . CYS A 1 107 ? -3.818 -7.468 -3.729 1.00 98.06 107 CYS A O 1
ATOM 821 N N . GLN A 1 108 ? -2.942 -5.595 -4.634 1.00 96.88 108 GLN A N 1
ATOM 822 C CA . GLN A 1 108 ? -1.589 -5.781 -4.114 1.00 96.88 108 GLN A CA 1
ATOM 823 C C . GLN A 1 108 ? -1.499 -5.366 -2.632 1.00 96.88 108 GLN A C 1
ATOM 825 O O . GLN A 1 108 ? -2.221 -4.491 -2.154 1.00 96.88 108 GLN A O 1
ATOM 830 N N . LEU A 1 109 ? -0.629 -6.028 -1.862 1.00 95.62 109 LEU A N 1
ATOM 831 C CA . LEU A 1 109 ? -0.529 -5.829 -0.410 1.00 95.62 109 LEU A CA 1
ATOM 832 C C . LEU A 1 109 ? -0.250 -4.354 -0.064 1.00 95.62 109 LEU A C 1
ATOM 834 O O . LEU A 1 109 ? 0.718 -3.776 -0.549 1.00 95.62 109 LEU A O 1
ATOM 838 N N . ASN A 1 110 ? -1.057 -3.773 0.829 1.00 92.19 110 ASN A N 1
ATOM 839 C CA . ASN A 1 110 ? -1.007 -2.353 1.215 1.00 92.19 110 ASN A CA 1
ATOM 840 C C . ASN A 1 110 ? -1.189 -1.353 0.060 1.00 92.19 110 ASN A C 1
ATOM 842 O O . ASN A 1 110 ? -0.768 -0.201 0.174 1.00 92.19 110 ASN A O 1
ATOM 846 N N . ARG A 1 111 ? -1.819 -1.766 -1.041 1.00 95.88 111 ARG A N 1
ATOM 847 C CA . ARG A 1 111 ? -2.107 -0.904 -2.188 1.00 95.88 111 ARG A CA 1
ATOM 848 C C . ARG A 1 111 ? -3.586 -0.521 -2.222 1.00 95.88 111 ARG A C 1
ATOM 850 O O . ARG A 1 111 ? -4.351 -0.886 -3.106 1.00 95.88 111 ARG A O 1
ATOM 857 N N . ASP A 1 112 ? -4.005 0.226 -1.203 1.00 97.00 112 ASP A N 1
ATOM 858 C CA . ASP A 1 112 ? -5.374 0.755 -1.102 1.00 97.00 112 ASP A CA 1
ATOM 859 C C . ASP A 1 112 ? -5.727 1.702 -2.260 1.00 97.00 112 ASP A C 1
ATOM 861 O O . ASP A 1 112 ? -6.895 1.833 -2.630 1.00 97.00 112 ASP A O 1
ATOM 865 N N . ASP A 1 113 ? -4.709 2.358 -2.829 1.00 95.81 113 ASP A N 1
ATOM 866 C CA . ASP A 1 113 ? -4.822 3.286 -3.953 1.00 95.81 113 ASP A CA 1
ATOM 867 C C . ASP A 1 113 ? -5.280 2.613 -5.252 1.00 95.81 113 ASP A C 1
ATOM 869 O O . ASP A 1 113 ? -5.735 3.304 -6.161 1.00 95.81 113 ASP A O 1
ATOM 873 N N . GLU A 1 114 ? -5.202 1.284 -5.327 1.00 97.75 114 GLU A N 1
ATOM 874 C CA . GLU A 1 114 ? -5.706 0.501 -6.456 1.00 97.75 114 GLU A CA 1
ATOM 875 C C . GLU A 1 114 ? -7.220 0.356 -6.408 1.00 97.75 114 GLU A C 1
ATOM 877 O O . GLU A 1 114 ? -7.846 0.168 -7.443 1.00 97.75 114 GLU A O 1
ATOM 882 N N . CYS A 1 115 ? -7.824 0.439 -5.224 1.00 98.38 115 CYS A N 1
ATOM 883 C CA . CYS A 1 115 ? -9.222 0.104 -5.011 1.00 98.38 115 CYS A CA 1
ATOM 884 C C . CYS A 1 115 ? -10.152 1.300 -5.240 1.00 98.38 115 CYS A C 1
ATOM 886 O O . CYS A 1 115 ? -9.862 2.433 -4.850 1.00 98.38 115 CYS A O 1
ATOM 888 N N . GLU A 1 116 ? -11.325 1.045 -5.822 1.00 97.69 116 GLU A N 1
ATOM 889 C CA . GLU A 1 116 ? -12.341 2.075 -6.017 1.00 97.69 116 GLU A CA 1
ATOM 890 C C . GLU A 1 116 ? -12.907 2.580 -4.678 1.00 97.69 116 GLU A C 1
ATOM 892 O O . GLU A 1 116 ? -13.271 1.815 -3.776 1.00 97.69 116 GLU A O 1
ATOM 897 N N . ALA A 1 117 ? -13.014 3.901 -4.559 1.00 97.25 117 ALA A N 1
ATOM 898 C CA . ALA A 1 117 ? -13.576 4.548 -3.385 1.00 97.25 117 ALA A CA 1
ATOM 899 C C . ALA A 1 117 ? -15.119 4.447 -3.366 1.00 97.25 117 ALA A C 1
ATOM 901 O O . ALA A 1 117 ? -15.757 4.501 -4.422 1.00 97.25 117 ALA A O 1
ATOM 902 N N . PRO A 1 118 ? -15.755 4.366 -2.183 1.00 96.75 118 PRO A N 1
ATOM 903 C CA . PRO A 1 118 ? -17.209 4.396 -2.071 1.00 96.75 118 PRO A CA 1
ATOM 904 C C . PRO A 1 118 ? -17.793 5.757 -2.495 1.00 96.75 118 PRO A C 1
ATOM 906 O O . PRO A 1 118 ? -17.121 6.788 -2.398 1.00 96.75 118 PRO A O 1
ATOM 909 N N . PRO A 1 119 ? -19.083 5.831 -2.876 1.00 96.12 119 PRO A N 1
ATOM 910 C CA . PRO A 1 119 ? -19.723 7.099 -3.244 1.00 96.12 119 PRO A CA 1
ATOM 911 C C . PRO A 1 119 ? -19.636 8.192 -2.165 1.00 96.12 119 PRO A C 1
ATOM 913 O O . PRO A 1 119 ? -19.542 9.376 -2.488 1.00 96.12 119 PRO A O 1
ATOM 916 N N . ASN A 1 120 ? -19.635 7.806 -0.885 1.00 95.38 120 ASN A N 1
ATOM 917 C CA . ASN A 1 120 ? -19.496 8.703 0.263 1.00 95.38 120 ASN A CA 1
ATOM 918 C C . ASN A 1 120 ? -18.048 8.805 0.782 1.00 95.38 120 ASN A C 1
ATOM 920 O O . ASN A 1 120 ? -17.837 9.097 1.956 1.00 95.38 120 ASN A O 1
ATOM 924 N N . PHE A 1 121 ? -17.041 8.603 -0.077 1.00 95.62 121 PHE A N 1
ATOM 925 C CA . PHE A 1 121 ? -15.622 8.576 0.300 1.00 95.62 121 PHE A CA 1
ATOM 926 C C . PHE A 1 121 ? -15.165 9.720 1.208 1.00 95.62 121 PHE A C 1
ATOM 928 O O . PHE A 1 121 ? -14.307 9.517 2.052 1.00 95.62 121 PHE A O 1
ATOM 935 N N . LYS A 1 122 ? -15.734 10.922 1.069 1.00 94.56 122 LYS A N 1
ATOM 936 C CA . LYS A 1 122 ? -15.366 12.092 1.883 1.00 94.56 122 LYS A CA 1
ATOM 937 C C . LYS A 1 122 ? -15.609 11.896 3.380 1.00 94.56 122 LYS A C 1
ATOM 939 O O . LYS A 1 122 ? -14.949 12.550 4.174 1.00 94.56 122 LYS A O 1
ATOM 944 N N . GLU A 1 123 ? -16.566 11.049 3.745 1.00 93.19 123 GLU A N 1
ATOM 945 C CA . GLU A 1 123 ? -16.888 10.724 5.139 1.00 93.19 123 GLU A CA 1
ATOM 946 C C . GLU A 1 123 ? -15.973 9.626 5.693 1.00 93.19 123 GLU A C 1
ATOM 948 O O . GLU A 1 123 ? -15.741 9.566 6.895 1.00 93.19 123 GLU A O 1
ATOM 953 N N . LEU A 1 124 ? -15.459 8.766 4.808 1.00 94.62 124 LEU A N 1
ATOM 954 C CA . LEU A 1 124 ? -14.682 7.575 5.155 1.00 94.62 124 LEU A CA 1
ATOM 955 C C . LEU A 1 124 ? -13.172 7.764 4.970 1.00 94.62 124 LEU A C 1
ATOM 957 O O . LEU A 1 124 ? -12.391 6.965 5.482 1.00 94.62 124 LEU A O 1
ATOM 961 N N . ALA A 1 125 ? -12.765 8.793 4.227 1.00 94.44 125 ALA A N 1
ATOM 962 C CA . ALA A 1 125 ? -11.375 9.095 3.938 1.00 94.44 125 ALA A CA 1
ATOM 963 C C . ALA A 1 125 ? -10.588 9.302 5.233 1.00 94.44 125 ALA A C 1
ATOM 965 O O . ALA A 1 125 ? -10.980 10.094 6.090 1.00 94.44 125 ALA A O 1
ATOM 966 N N . ASP A 1 126 ? -9.452 8.623 5.348 1.00 91.69 126 ASP A N 1
ATOM 967 C CA . ASP A 1 126 ? -8.513 8.882 6.424 1.00 91.69 126 ASP A CA 1
ATOM 968 C C . ASP A 1 126 ? -7.892 10.276 6.256 1.00 91.69 126 ASP A C 1
ATOM 970 O O . ASP A 1 126 ? -7.111 10.536 5.340 1.00 91.69 126 ASP A O 1
ATOM 974 N N . THR A 1 127 ? -8.243 11.183 7.165 1.00 89.12 127 THR A N 1
ATOM 975 C CA . THR A 1 127 ? -7.664 12.528 7.252 1.00 89.12 127 THR A CA 1
ATOM 976 C C . THR A 1 127 ? -6.655 12.665 8.390 1.00 89.12 127 THR A C 1
ATOM 978 O O . THR A 1 127 ? -6.184 13.768 8.640 1.00 89.12 127 THR A O 1
ATOM 981 N N . THR A 1 128 ? -6.346 11.579 9.104 1.00 82.94 128 THR A N 1
ATOM 982 C CA . THR A 1 128 ? -5.467 11.579 10.289 1.00 82.94 128 THR A CA 1
ATOM 983 C C . THR A 1 128 ? -3.985 11.455 9.938 1.00 82.94 128 THR A C 1
ATOM 985 O O . THR A 1 128 ? -3.130 11.560 10.810 1.00 82.94 128 THR A O 1
ATOM 988 N N . GLY A 1 129 ? -3.665 11.180 8.669 1.00 82.50 129 GLY A N 1
ATOM 989 C CA . GLY A 1 129 ? -2.290 10.957 8.214 1.00 82.50 129 GLY A CA 1
ATOM 990 C C . GLY A 1 129 ? -1.703 9.599 8.614 1.00 82.50 129 GLY A C 1
ATOM 991 O O . GLY A 1 129 ? -0.519 9.366 8.384 1.00 82.50 129 GLY A O 1
ATOM 992 N N . ARG A 1 130 ? -2.508 8.695 9.186 1.00 82.00 130 ARG A N 1
ATOM 993 C CA . ARG A 1 130 ? -2.084 7.342 9.583 1.00 82.00 130 ARG A CA 1
ATOM 994 C C . ARG A 1 130 ? -2.023 6.359 8.413 1.00 82.00 130 ARG A C 1
ATOM 996 O O . ARG A 1 130 ? -1.410 5.305 8.555 1.00 82.00 130 ARG A O 1
ATOM 1003 N N . GLY A 1 131 ? -2.647 6.685 7.282 1.00 86.88 131 GLY A N 1
ATOM 1004 C CA . GLY A 1 131 ? -2.696 5.804 6.115 1.00 86.88 131 GLY A CA 1
ATOM 1005 C C . GLY A 1 131 ? -3.611 4.600 6.338 1.00 86.88 131 GLY A C 1
ATOM 1006 O O . GLY A 1 131 ? -3.293 3.492 5.915 1.00 86.88 131 GLY A O 1
ATOM 1007 N N . LEU A 1 132 ? -4.727 4.790 7.046 1.00 91.06 132 LEU A N 1
ATOM 1008 C CA . LEU A 1 132 ? -5.677 3.714 7.339 1.00 91.06 132 LEU A CA 1
ATOM 1009 C C . LEU A 1 132 ? -6.448 3.269 6.096 1.00 91.06 132 LEU A C 1
ATOM 1011 O O . LEU A 1 132 ? -6.797 2.095 5.999 1.00 91.06 132 LEU A O 1
ATOM 1015 N N . ASN A 1 133 ? -6.710 4.197 5.175 1.00 95.31 133 ASN A N 1
ATOM 1016 C CA . ASN A 1 133 ? -7.390 3.962 3.907 1.00 95.31 133 ASN A CA 1
ATOM 1017 C C . ASN A 1 133 ? -7.024 5.051 2.884 1.00 95.31 133 ASN A C 1
ATOM 1019 O O . ASN A 1 133 ? -6.507 6.109 3.252 1.00 95.31 133 ASN A O 1
ATOM 1023 N N . VAL A 1 134 ? -7.371 4.837 1.614 1.00 95.38 134 VAL A N 1
ATOM 1024 C CA . VAL A 1 134 ? -7.308 5.869 0.568 1.00 95.38 134 VAL A CA 1
ATOM 1025 C C . VAL A 1 134 ? -8.728 6.224 0.149 1.00 95.38 134 VAL A C 1
ATOM 1027 O O . VAL A 1 134 ? -9.400 5.459 -0.524 1.00 95.38 134 VAL A O 1
ATOM 1030 N N . ASN A 1 135 ? -9.233 7.399 0.536 1.00 95.69 135 ASN A N 1
ATOM 1031 C CA . ASN A 1 135 ? -10.619 7.797 0.231 1.00 95.69 135 ASN A CA 1
ATOM 1032 C C . ASN A 1 135 ? -11.659 6.738 0.672 1.00 95.69 135 ASN A C 1
ATOM 1034 O O . ASN A 1 135 ? -12.649 6.495 -0.009 1.00 95.69 135 ASN A O 1
ATOM 1038 N N . GLY A 1 136 ? -11.439 6.066 1.798 1.00 96.56 136 GLY A N 1
ATOM 1039 C CA . GLY A 1 136 ? -12.330 5.028 2.313 1.00 96.56 136 GLY A CA 1
ATOM 1040 C C . GLY A 1 136 ? -12.201 3.659 1.639 1.00 96.56 136 GLY A C 1
ATOM 1041 O O . GLY A 1 136 ? -12.927 2.750 2.043 1.00 96.56 136 GLY A O 1
ATOM 1042 N N . SER A 1 137 ? -11.315 3.475 0.653 1.00 97.62 137 SER A N 1
ATOM 1043 C CA . SER A 1 137 ? -10.953 2.153 0.130 1.00 97.62 137 SER A CA 1
ATOM 1044 C C . SER A 1 137 ? -9.771 1.561 0.899 1.00 97.62 137 SER A C 1
ATOM 1046 O O . SER A 1 137 ? -8.878 2.276 1.352 1.00 97.62 137 SER A O 1
ATOM 1048 N N . VAL A 1 138 ? -9.779 0.240 1.056 1.00 97.88 138 VAL A N 1
ATOM 1049 C CA . VAL A 1 138 ? -8.709 -0.534 1.692 1.00 97.88 138 VAL A CA 1
ATOM 1050 C C . VAL A 1 138 ? -8.467 -1.824 0.913 1.00 97.88 138 VAL A C 1
ATOM 1052 O O . VAL A 1 138 ? -9.416 -2.456 0.443 1.00 97.88 138 VAL A O 1
ATOM 1055 N N . CYS A 1 139 ? -7.206 -2.231 0.796 1.00 98.12 139 CYS A N 1
ATOM 1056 C CA . CYS A 1 139 ? -6.826 -3.557 0.327 1.00 98.12 139 CYS A CA 1
ATOM 1057 C C . CYS A 1 139 ? -6.484 -4.428 1.539 1.00 98.12 139 CYS A C 1
ATOM 1059 O O . CYS A 1 139 ? -5.477 -4.185 2.202 1.00 98.12 139 CYS A O 1
ATOM 1061 N N . LEU A 1 140 ? -7.320 -5.426 1.838 1.00 97.62 140 LEU A N 1
ATOM 1062 C CA . LEU A 1 140 ? -7.115 -6.347 2.961 1.00 97.62 140 LEU A CA 1
ATOM 1063 C C . LEU A 1 140 ? -7.274 -7.787 2.489 1.00 97.62 140 LEU A C 1
ATOM 1065 O O . LEU A 1 140 ? -8.225 -8.116 1.781 1.00 97.62 140 LEU A O 1
ATOM 1069 N N . ASN A 1 141 ? -6.361 -8.658 2.905 1.00 96.75 141 ASN A N 1
ATOM 1070 C CA . ASN A 1 141 ? -6.267 -10.053 2.484 1.00 96.75 141 ASN A CA 1
ATOM 1071 C C . ASN A 1 141 ? -6.306 -10.187 0.950 1.00 96.75 141 ASN A C 1
ATOM 1073 O O . ASN A 1 141 ? -7.021 -11.029 0.404 1.00 96.75 141 ASN A O 1
ATOM 1077 N N . SER A 1 142 ? -5.570 -9.300 0.267 1.00 97.19 142 SER A N 1
ATOM 1078 C CA . SER A 1 142 ? -5.533 -9.161 -1.197 1.00 97.19 142 SER A CA 1
ATOM 1079 C C . SER A 1 142 ? -6.892 -8.894 -1.848 1.00 97.19 142 SER A C 1
ATOM 1081 O O . SER A 1 142 ? -7.089 -9.233 -3.012 1.00 97.19 142 SER A O 1
ATOM 1083 N N . LYS A 1 143 ? -7.843 -8.294 -1.124 1.00 98.44 143 LYS A N 1
ATOM 1084 C CA . LYS A 1 143 ? -9.167 -7.940 -1.641 1.00 98.44 143 LYS A CA 1
ATOM 1085 C C . LYS A 1 143 ? -9.494 -6.474 -1.414 1.00 98.44 143 LYS A C 1
ATOM 1087 O O . LYS A 1 143 ? -9.382 -5.970 -0.298 1.00 98.44 143 LYS A O 1
ATOM 1092 N N . CYS A 1 144 ? -9.973 -5.817 -2.469 1.00 98.62 144 CYS A N 1
ATOM 1093 C CA . CYS A 1 144 ? -10.500 -4.464 -2.363 1.00 98.62 144 CYS A CA 1
ATOM 1094 C C . CYS A 1 144 ? -11.796 -4.453 -1.552 1.00 98.62 144 CYS A C 1
ATOM 1096 O O . CYS A 1 144 ? -12.745 -5.176 -1.861 1.00 98.62 144 CYS A O 1
ATOM 1098 N N . MET A 1 145 ? -11.856 -3.596 -0.542 1.00 98.06 145 MET A N 1
ATOM 1099 C CA . MET A 1 145 ? -13.028 -3.381 0.299 1.00 98.06 145 MET A CA 1
ATOM 1100 C C . MET A 1 145 ? -13.130 -1.916 0.737 1.00 98.06 145 MET A C 1
ATOM 1102 O O . MET A 1 145 ? -12.274 -1.090 0.423 1.00 98.06 145 MET A O 1
ATOM 1106 N N . TRP A 1 146 ? -14.223 -1.571 1.415 1.00 98.06 146 TRP A N 1
ATOM 1107 C CA . TRP A 1 146 ? -14.449 -0.229 1.946 1.00 98.06 146 TRP A CA 1
ATOM 1108 C C . TRP A 1 146 ? -14.325 -0.225 3.463 1.00 98.06 146 TRP A C 1
ATOM 1110 O O . TRP A 1 146 ? -14.887 -1.092 4.128 1.00 98.06 146 TRP A O 1
ATOM 1120 N N . ALA A 1 147 ? -13.676 0.802 4.004 1.00 97.25 147 ALA A N 1
ATOM 1121 C CA . ALA A 1 147 ? -13.531 1.031 5.437 1.00 97.25 147 ALA A CA 1
ATOM 1122 C C . ALA A 1 147 ? -14.810 1.646 6.040 1.00 97.25 147 ALA A C 1
ATOM 1124 O O . ALA A 1 147 ? -14.821 2.789 6.494 1.00 97.25 147 ALA A O 1
ATOM 1125 N N . ASN A 1 148 ? -15.930 0.922 5.968 1.00 97.31 148 ASN A N 1
ATOM 1126 C CA . ASN A 1 148 ? -17.260 1.433 6.314 1.00 97.31 148 ASN A CA 1
ATOM 1127 C C . ASN A 1 148 ? -17.962 0.671 7.451 1.00 97.31 148 ASN A C 1
ATOM 1129 O O . ASN A 1 148 ? -19.135 0.937 7.730 1.00 97.31 148 ASN A O 1
ATOM 1133 N N . LYS A 1 149 ? -17.287 -0.278 8.112 1.00 97.81 149 LYS A N 1
ATOM 1134 C CA . LYS A 1 149 ? -17.896 -1.064 9.192 1.00 97.81 149 LYS A CA 1
ATOM 1135 C C . LYS A 1 149 ? -18.050 -0.220 10.456 1.00 97.81 149 LYS A C 1
ATOM 1137 O O . LYS A 1 149 ? -17.092 0.353 10.968 1.00 97.81 149 LYS A O 1
ATOM 1142 N N . THR A 1 150 ? -19.273 -0.139 10.969 1.00 97.44 150 THR A N 1
ATOM 1143 C CA . THR A 1 150 ? -19.605 0.652 12.162 1.00 97.44 150 THR A CA 1
ATOM 1144 C C . THR A 1 150 ? -19.388 -0.133 13.458 1.00 97.44 150 THR A C 1
ATOM 1146 O O . THR A 1 150 ? -19.177 -1.344 13.440 1.00 97.44 150 THR A O 1
ATOM 1149 N N . LEU A 1 151 ? -19.496 0.547 14.602 1.00 97.75 151 LEU A N 1
ATOM 1150 C CA . LEU A 1 151 ? -19.326 -0.037 15.937 1.00 97.75 151 LEU A CA 1
ATOM 1151 C C . LEU A 1 151 ? -20.172 -1.309 16.127 1.00 97.75 151 LEU A C 1
ATOM 1153 O O . LEU A 1 151 ? -21.371 -1.314 15.849 1.00 97.75 151 LEU A O 1
ATOM 1157 N N . GLY A 1 152 ? -19.540 -2.374 16.620 1.00 97.88 152 GLY A N 1
ATOM 1158 C CA . GLY A 1 152 ? -20.164 -3.669 16.894 1.00 97.88 152 GLY A CA 1
ATOM 1159 C C . GLY A 1 152 ? -20.451 -4.528 15.659 1.00 97.88 152 GLY A C 1
ATOM 1160 O O . GLY A 1 152 ? -20.997 -5.619 15.804 1.00 97.88 152 GLY A O 1
ATOM 1161 N N . VAL A 1 153 ? -20.105 -4.069 14.452 1.00 98.25 153 VAL A N 1
ATOM 1162 C CA . VAL A 1 153 ? -20.252 -4.849 13.216 1.00 98.25 153 VAL A CA 1
ATOM 1163 C C . VAL A 1 153 ? -19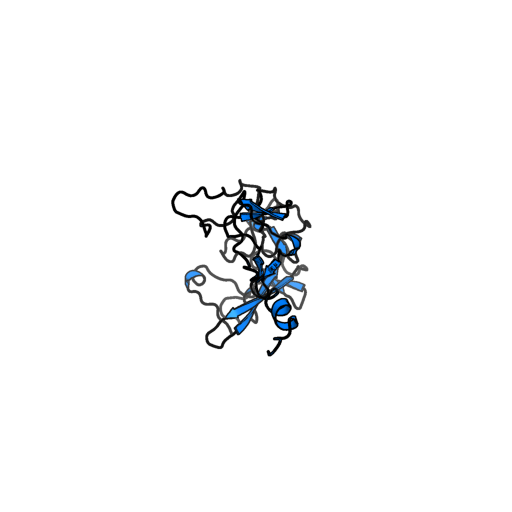.013 -5.709 12.993 1.00 98.25 153 VAL A C 1
ATOM 1165 O O . VAL A 1 153 ? -17.901 -5.307 13.333 1.00 98.25 153 VAL A O 1
ATOM 1168 N N . SER A 1 154 ? -19.211 -6.891 12.404 1.00 98.12 154 SER A N 1
ATOM 1169 C CA . SER A 1 154 ? -18.105 -7.766 12.019 1.00 98.12 154 SER A CA 1
ATOM 1170 C C . SER A 1 154 ? -17.219 -7.126 10.952 1.00 98.12 154 SER A C 1
ATOM 1172 O O . SER A 1 154 ? -17.720 -6.580 9.962 1.00 98.12 154 SER A O 1
ATOM 1174 N N . CYS A 1 155 ? -15.915 -7.214 11.182 1.00 97.75 155 CYS A N 1
ATOM 1175 C CA . CYS A 1 155 ? -14.876 -6.579 10.388 1.00 97.75 155 CYS A CA 1
ATOM 1176 C C . CYS A 1 155 ? -13.838 -7.584 9.894 1.00 97.75 155 CYS A C 1
ATOM 1178 O O . CYS A 1 155 ? -13.689 -8.684 10.431 1.00 97.75 155 CYS A O 1
ATOM 1180 N N . THR A 1 156 ? -13.116 -7.171 8.863 1.00 97.56 156 THR A N 1
ATOM 1181 C CA . THR A 1 156 ? -11.957 -7.871 8.326 1.00 97.56 156 THR A CA 1
ATOM 1182 C C . THR A 1 156 ? -10.705 -7.325 8.996 1.00 97.56 156 THR A C 1
ATOM 1184 O O . THR A 1 156 ? -10.527 -6.111 9.082 1.00 97.56 156 THR A O 1
ATOM 1187 N N . VAL A 1 157 ? -9.824 -8.219 9.444 1.00 94.81 157 VAL A N 1
ATOM 1188 C CA . VAL A 1 157 ? -8.498 -7.869 9.960 1.00 94.81 157 VAL A CA 1
ATOM 1189 C C . VAL A 1 157 ? -7.422 -8.489 9.076 1.00 94.81 157 VAL A C 1
ATOM 1191 O O . VAL A 1 157 ? -7.541 -9.641 8.653 1.00 94.81 157 VAL A O 1
ATOM 1194 N N . GLU A 1 158 ? -6.373 -7.723 8.809 1.00 95.06 158 GLU A N 1
ATOM 1195 C CA . GLU A 1 158 ? -5.138 -8.196 8.192 1.00 95.06 158 GLU A CA 1
ATOM 1196 C C . GLU A 1 158 ? -3.981 -7.885 9.143 1.00 95.06 158 GLU A C 1
ATOM 1198 O O . GLU A 1 158 ? -3.814 -6.743 9.571 1.00 95.06 158 GLU A O 1
ATOM 1203 N N . ASN A 1 159 ? -3.204 -8.909 9.499 1.00 93.19 159 ASN A N 1
ATOM 1204 C CA . ASN A 1 159 ? -2.018 -8.773 10.340 1.00 93.19 159 ASN A CA 1
ATOM 1205 C C . ASN A 1 159 ? -0.786 -9.123 9.517 1.00 93.19 159 ASN A C 1
ATOM 1207 O O . ASN A 1 159 ? -0.598 -10.286 9.152 1.00 93.19 159 ASN A O 1
ATOM 1211 N N . THR A 1 160 ? 0.071 -8.135 9.290 1.00 93.38 160 THR A N 1
ATOM 1212 C CA . THR A 1 160 ? 1.265 -8.287 8.461 1.00 93.38 160 THR A CA 1
ATOM 1213 C C . THR A 1 160 ? 2.512 -8.185 9.343 1.00 93.38 160 THR A C 1
ATOM 1215 O O . THR A 1 160 ? 2.771 -7.117 9.903 1.00 93.38 160 THR A O 1
ATOM 1218 N N . PRO A 1 161 ? 3.270 -9.286 9.525 1.00 94.19 161 PRO A N 1
ATOM 1219 C CA . PRO A 1 161 ? 4.442 -9.320 10.395 1.00 94.19 161 PRO A CA 1
ATOM 1220 C C . PRO A 1 161 ? 5.698 -8.850 9.653 1.00 94.19 161 PRO A C 1
ATOM 1222 O O . PRO A 1 161 ? 6.277 -9.593 8.860 1.00 94.19 161 PRO A O 1
ATOM 1225 N N . TYR A 1 162 ? 6.147 -7.634 9.936 1.00 93.62 162 TYR A N 1
ATOM 1226 C CA . TYR A 1 162 ? 7.391 -7.093 9.407 1.00 93.62 162 TYR A CA 1
ATOM 1227 C C . TYR A 1 162 ? 8.577 -7.456 10.293 1.00 93.62 162 TYR A C 1
ATOM 1229 O O . TYR A 1 162 ? 8.467 -7.539 11.515 1.00 93.62 162 TYR A O 1
ATOM 1237 N N . ILE A 1 163 ? 9.737 -7.633 9.675 1.00 94.44 163 ILE A N 1
ATOM 1238 C CA . ILE A 1 163 ? 11.012 -7.722 10.373 1.00 94.44 163 ILE A CA 1
ATOM 1239 C C . ILE A 1 163 ? 11.527 -6.298 10.583 1.00 94.44 163 ILE A C 1
ATOM 1241 O O . ILE A 1 163 ? 11.769 -5.562 9.625 1.00 94.44 163 ILE A O 1
ATOM 1245 N N . ALA A 1 164 ? 11.703 -5.920 11.844 1.00 91.75 164 ALA A N 1
ATOM 1246 C CA . ALA A 1 164 ? 12.201 -4.621 12.260 1.00 91.75 164 ALA A CA 1
ATOM 1247 C C . ALA A 1 164 ? 13.524 -4.756 13.024 1.00 91.75 164 ALA A C 1
ATOM 1249 O O . ALA A 1 164 ? 13.840 -5.791 13.612 1.00 91.75 164 ALA A O 1
ATOM 1250 N N . TYR A 1 165 ? 14.307 -3.676 13.029 1.00 91.06 165 TYR A N 1
ATOM 1251 C CA . TYR A 1 165 ? 15.629 -3.635 13.649 1.00 91.06 165 TYR A CA 1
ATOM 1252 C C . TYR A 1 165 ? 15.688 -2.528 14.698 1.00 91.06 165 TYR A C 1
ATOM 1254 O O . TYR A 1 165 ? 15.488 -1.352 14.398 1.00 91.06 165 TYR A O 1
ATOM 1262 N N . GLY A 1 166 ? 15.978 -2.908 15.942 1.00 90.00 166 GLY A N 1
ATOM 1263 C CA . GLY A 1 166 ? 16.124 -1.996 17.074 1.00 90.00 166 GLY A CA 1
ATOM 1264 C C . GLY A 1 166 ? 17.499 -2.106 17.728 1.00 90.00 166 GLY A C 1
ATOM 1265 O O . GLY A 1 166 ? 18.344 -2.908 17.336 1.00 90.00 166 GLY A O 1
ATOM 1266 N N . LYS A 1 167 ? 17.727 -1.331 18.797 1.00 89.75 167 LYS A N 1
ATOM 1267 C CA . LYS A 1 167 ? 18.986 -1.398 19.570 1.00 89.75 167 LYS A CA 1
ATOM 1268 C C . LYS A 1 167 ? 19.272 -2.797 20.139 1.00 89.75 167 LYS A C 1
ATOM 1270 O O . LYS A 1 167 ? 20.430 -3.124 20.368 1.00 89.75 167 LYS A O 1
ATOM 1275 N N . GLY A 1 168 ? 18.225 -3.588 20.389 1.00 90.00 168 GLY A N 1
ATOM 1276 C CA . GLY A 1 168 ? 18.307 -4.953 20.918 1.00 90.00 168 GLY A CA 1
ATOM 1277 C C . GLY A 1 168 ? 18.443 -6.054 19.861 1.00 90.00 168 GLY A C 1
ATOM 1278 O O . GLY A 1 168 ? 18.517 -7.218 20.238 1.00 90.00 168 GLY A O 1
ATOM 1279 N N . GLY A 1 169 ? 18.484 -5.706 18.570 1.00 93.00 169 GLY A N 1
ATOM 1280 C CA . GLY A 1 169 ? 18.527 -6.662 17.463 1.00 93.00 169 GLY A CA 1
ATOM 1281 C C . GLY A 1 169 ? 17.245 -6.682 16.632 1.00 93.00 169 GLY A C 1
ATOM 1282 O O . GLY A 1 169 ? 16.488 -5.708 16.605 1.00 93.00 169 GLY A O 1
ATOM 1283 N N . GLU A 1 170 ? 17.053 -7.787 15.919 1.00 93.56 170 GLU A N 1
ATOM 1284 C CA . GLU A 1 170 ? 15.886 -8.049 15.079 1.00 93.56 170 GLU A CA 1
ATOM 1285 C C . GLU A 1 170 ? 14.661 -8.418 15.931 1.00 93.56 170 GLU A C 1
ATOM 1287 O O . GLU A 1 170 ? 14.778 -9.170 16.900 1.00 93.56 170 GLU A O 1
ATOM 1292 N N . PHE A 1 171 ? 13.490 -7.896 15.573 1.00 92.75 171 PHE A N 1
ATOM 1293 C CA . PHE A 1 171 ? 12.207 -8.239 16.185 1.00 92.75 171 PHE A CA 1
ATOM 1294 C C . PHE A 1 171 ? 11.080 -8.196 15.146 1.00 92.75 171 PHE A C 1
ATOM 1296 O O . PHE A 1 171 ? 11.257 -7.666 14.050 1.00 92.75 171 PHE A O 1
ATOM 1303 N N . ILE A 1 172 ? 9.920 -8.764 15.485 1.00 91.56 172 ILE A N 1
ATOM 1304 C CA . ILE A 1 172 ? 8.738 -8.740 14.618 1.00 91.56 172 ILE A CA 1
ATOM 1305 C C . ILE A 1 172 ? 7.834 -7.573 15.014 1.00 91.56 172 ILE A C 1
ATOM 1307 O O . ILE A 1 172 ? 7.403 -7.494 16.163 1.00 91.56 172 ILE A O 1
ATOM 1311 N N . ASP A 1 173 ? 7.541 -6.702 14.053 1.00 90.38 173 ASP A N 1
ATOM 1312 C CA . ASP A 1 173 ? 6.566 -5.616 14.149 1.00 90.38 173 ASP A CA 1
ATOM 1313 C C . ASP A 1 173 ? 5.299 -6.019 13.385 1.00 90.38 173 ASP A C 1
ATOM 1315 O O . ASP A 1 173 ? 5.335 -6.227 12.172 1.00 90.38 173 ASP A O 1
ATOM 1319 N N . ILE A 1 174 ? 4.179 -6.199 14.085 1.00 90.44 174 ILE A N 1
ATOM 1320 C CA . ILE A 1 174 ? 2.920 -6.620 13.462 1.00 90.44 174 ILE A CA 1
ATOM 1321 C C . ILE A 1 174 ? 2.073 -5.384 13.202 1.00 90.44 174 ILE A C 1
ATOM 1323 O O . ILE A 1 174 ? 1.475 -4.824 14.120 1.00 90.44 174 ILE A O 1
ATOM 1327 N N . VAL A 1 175 ? 1.942 -5.020 11.929 1.00 90.00 175 VAL A N 1
ATOM 1328 C CA . VAL A 1 175 ? 0.997 -3.983 11.517 1.00 90.00 175 VAL A CA 1
ATOM 1329 C C . VAL A 1 175 ? -0.359 -4.636 11.298 1.00 90.00 175 VAL A C 1
ATOM 1331 O O . VAL A 1 175 ? -0.495 -5.564 10.499 1.00 90.00 175 VAL A O 1
ATOM 1334 N N . SER A 1 176 ? -1.362 -4.153 12.025 1.00 90.56 176 SER A N 1
ATOM 1335 C CA . SER A 1 176 ? -2.732 -4.654 11.964 1.00 90.56 176 SER A CA 1
ATOM 1336 C C . SER A 1 176 ? -3.644 -3.612 11.325 1.00 90.56 176 SER A C 1
ATOM 1338 O O . SER A 1 176 ? -3.726 -2.478 11.803 1.00 90.56 176 SER A O 1
ATOM 1340 N N . ARG A 1 177 ? -4.323 -3.996 10.245 1.00 93.06 177 ARG A N 1
ATOM 1341 C CA . ARG A 1 177 ? -5.227 -3.146 9.457 1.00 93.06 177 ARG A CA 1
ATOM 1342 C C . ARG A 1 177 ? -6.636 -3.738 9.441 1.00 93.06 177 ARG A C 1
ATOM 1344 O O . ARG A 1 177 ? -6.806 -4.935 9.674 1.00 93.06 177 ARG A O 1
ATOM 1351 N N . GLY A 1 178 ? -7.650 -2.914 9.172 1.00 95.50 178 GLY A N 1
ATOM 1352 C CA . GLY A 1 178 ? -9.037 -3.376 9.105 1.00 95.50 178 GLY A CA 1
ATOM 1353 C C . GLY A 1 178 ? -9.977 -2.439 8.350 1.00 95.50 178 GLY A C 1
ATOM 1354 O O . GLY A 1 178 ? -9.604 -1.324 8.002 1.00 95.50 178 GLY A O 1
ATOM 1355 N N . ASP A 1 179 ? -11.202 -2.904 8.101 1.00 97.25 179 ASP A N 1
ATOM 1356 C CA . ASP A 1 179 ? -12.243 -2.213 7.317 1.00 97.25 179 ASP A CA 1
ATOM 1357 C C . ASP A 1 179 ? -13.259 -1.440 8.189 1.00 97.25 179 ASP A C 1
ATOM 1359 O O . ASP A 1 179 ? -14.379 -1.129 7.768 1.00 97.25 179 ASP A O 1
ATOM 1363 N N . CYS A 1 180 ? -12.871 -1.109 9.421 1.00 96.69 180 CYS A N 1
ATOM 1364 C CA . CYS A 1 180 ? -13.681 -0.295 10.318 1.00 96.69 180 CYS A CA 1
ATOM 1365 C C . CYS A 1 180 ? -13.701 1.177 9.908 1.00 96.69 180 CYS A C 1
ATOM 1367 O O . CYS A 1 180 ? -12.736 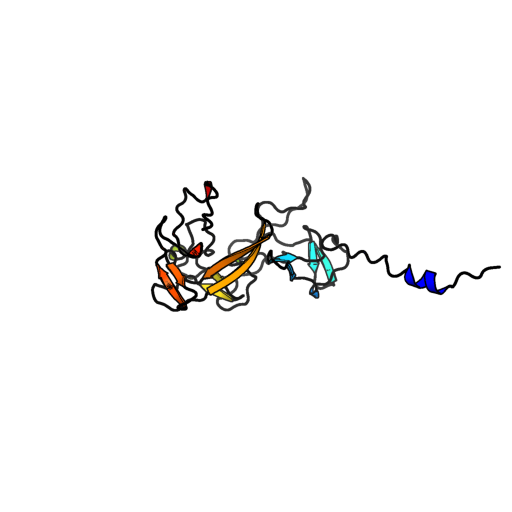1.713 9.368 1.00 96.69 180 CYS A O 1
ATOM 1369 N N . HIS A 1 181 ? -14.819 1.834 10.202 1.00 94.94 181 HIS A N 1
ATOM 1370 C CA . HIS A 1 181 ? -14.970 3.273 10.053 1.00 94.94 181 HIS A CA 1
ATOM 1371 C C . HIS A 1 181 ? -13.923 4.019 10.895 1.00 94.94 181 HIS A C 1
ATOM 1373 O O . HIS A 1 181 ? -13.592 3.585 11.998 1.00 94.94 181 HIS A O 1
ATOM 1379 N N . LEU A 1 182 ? -13.458 5.176 10.414 1.00 91.12 182 LEU A N 1
ATOM 1380 C CA . LEU A 1 182 ? -12.517 6.037 11.136 1.00 91.12 182 LEU A CA 1
ATOM 1381 C C . LEU A 1 182 ? -13.003 6.332 12.571 1.00 91.12 182 LEU A C 1
ATOM 1383 O O . LEU A 1 182 ? -14.186 6.629 12.771 1.00 91.12 182 LEU A O 1
ATOM 1387 N N . GLY A 1 183 ? -12.096 6.241 13.552 1.00 89.62 183 GLY A N 1
ATOM 1388 C CA . GLY A 1 183 ? -12.392 6.319 14.992 1.00 89.62 183 GLY A CA 1
ATOM 1389 C C . GLY A 1 183 ? -12.700 4.966 15.653 1.00 89.62 183 GLY A C 1
ATOM 1390 O O . GLY A 1 183 ? -12.934 4.896 16.864 1.00 89.62 183 GLY A O 1
ATOM 1391 N N . LEU A 1 184 ? -12.720 3.888 14.867 1.00 94.06 184 LEU A N 1
ATOM 1392 C CA . LEU A 1 184 ? -12.866 2.509 15.318 1.00 94.06 184 LEU A CA 1
ATOM 1393 C C . LEU A 1 184 ? -11.685 1.675 14.812 1.00 94.06 184 LEU A C 1
ATOM 1395 O O . LEU A 1 184 ? -11.088 1.984 13.784 1.00 94.06 184 LEU A O 1
ATOM 1399 N N . TYR A 1 185 ? -11.418 0.553 15.472 1.00 93.56 185 TYR A N 1
ATOM 1400 C CA . TYR A 1 185 ? -10.497 -0.467 14.977 1.00 93.56 185 TYR A CA 1
ATOM 1401 C C . TYR A 1 185 ? -11.142 -1.850 15.003 1.00 93.56 185 TYR A C 1
ATOM 1403 O O . TYR A 1 185 ? -12.052 -2.116 15.792 1.00 93.56 185 TYR A O 1
ATOM 1411 N N . CYS A 1 186 ? -10.657 -2.748 14.143 1.00 95.31 186 CYS A N 1
ATOM 1412 C CA . CYS A 1 186 ? -11.109 -4.134 14.124 1.00 95.31 186 CYS A CA 1
ATOM 1413 C C . CYS A 1 186 ? -10.405 -4.917 15.233 1.00 95.31 186 CYS A C 1
ATOM 1415 O O . CYS A 1 186 ? -9.180 -5.093 15.206 1.00 95.31 186 CYS A O 1
ATOM 1417 N N . ASP A 1 187 ? -11.146 -5.364 16.243 1.00 93.44 187 ASP A N 1
ATOM 1418 C CA . ASP A 1 187 ? -10.589 -6.223 17.278 1.00 93.44 187 ASP A CA 1
ATOM 1419 C C . ASP A 1 187 ? -10.377 -7.641 16.742 1.00 93.44 187 ASP A C 1
ATOM 1421 O O . ASP A 1 187 ? -11.311 -8.289 16.279 1.00 93.44 187 ASP A O 1
ATOM 1425 N N . ALA A 1 188 ? -9.145 -8.142 16.825 1.00 90.38 188 ALA A N 1
ATOM 1426 C CA . ALA A 1 188 ? -8.789 -9.431 16.238 1.00 90.38 188 ALA A CA 1
ATOM 1427 C C . ALA A 1 188 ? -9.322 -10.617 17.060 1.00 90.38 188 ALA A C 1
ATOM 1429 O O . ALA A 1 188 ? -9.477 -11.708 16.520 1.00 90.38 188 ALA A O 1
ATOM 1430 N N . ALA A 1 189 ? -9.599 -10.418 18.355 1.00 91.25 189 ALA A N 1
ATOM 1431 C CA . ALA A 1 189 ? -10.108 -11.473 19.226 1.00 91.25 189 ALA A CA 1
ATOM 1432 C C . ALA A 1 189 ? -11.612 -11.708 19.023 1.00 91.25 189 ALA A C 1
ATOM 1434 O O . ALA A 1 189 ? -12.063 -12.852 18.983 1.00 91.25 189 ALA A O 1
ATOM 1435 N N . THR A 1 190 ? -12.389 -10.632 18.895 1.00 94.75 190 THR A N 1
ATOM 1436 C CA . THR A 1 190 ? -13.848 -10.691 18.719 1.00 94.75 190 THR A CA 1
ATOM 1437 C C . THR A 1 190 ? -14.291 -10.615 17.260 1.00 94.75 190 THR A C 1
ATOM 1439 O O . THR A 1 190 ? -15.390 -11.065 16.942 1.00 94.75 190 THR A O 1
ATOM 1442 N N . GLY A 1 191 ? -13.458 -10.073 16.367 1.00 95.44 191 GLY A N 1
ATOM 1443 C CA . GLY A 1 191 ? -13.794 -9.846 14.961 1.00 95.44 191 GLY A CA 1
ATOM 1444 C C . GLY A 1 191 ? -14.822 -8.733 14.756 1.00 95.44 191 GLY A C 1
ATOM 1445 O O . GLY A 1 191 ? -15.586 -8.789 13.790 1.00 95.44 191 GLY A O 1
ATOM 1446 N N . LEU A 1 192 ? -14.889 -7.764 15.677 1.00 97.75 192 LEU A N 1
ATOM 1447 C CA . LEU A 1 192 ? -15.853 -6.661 15.675 1.00 97.75 192 LEU A CA 1
ATOM 1448 C C . LEU A 1 192 ? -15.143 -5.305 15.681 1.00 97.75 192 LEU A C 1
ATOM 1450 O O . LEU A 1 192 ? -14.091 -5.146 16.304 1.00 97.75 192 LEU A O 1
ATOM 1454 N N . CYS A 1 193 ? -15.748 -4.304 15.042 1.00 97.69 193 CYS A N 1
ATOM 1455 C CA . CYS A 1 193 ? -15.290 -2.926 15.176 1.00 97.69 193 CYS A CA 1
ATOM 1456 C C . CYS A 1 193 ? -15.595 -2.400 16.572 1.00 97.69 193 CYS A C 1
ATOM 1458 O O . CYS A 1 193 ? -16.752 -2.411 17.002 1.00 97.69 193 CYS A O 1
ATOM 1460 N N . ILE A 1 194 ? -14.579 -1.884 17.251 1.00 96.00 194 ILE A N 1
ATOM 1461 C CA . ILE A 1 194 ? -14.698 -1.268 18.572 1.00 96.00 194 ILE A CA 1
ATOM 1462 C C . ILE A 1 194 ? -14.030 0.102 18.587 1.00 96.00 194 ILE A C 1
ATOM 1464 O O . ILE A 1 194 ? -13.233 0.424 17.711 1.00 96.00 194 ILE A O 1
ATOM 1468 N N . THR A 1 195 ? -14.402 0.935 19.555 1.00 94.31 195 THR A N 1
ATOM 1469 C CA . THR A 1 195 ? -13.868 2.294 19.677 1.00 94.31 195 THR A CA 1
ATOM 1470 C C . THR A 1 195 ? -12.372 2.266 19.960 1.00 94.31 195 THR A C 1
ATOM 1472 O O . THR A 1 195 ? -11.913 1.485 20.797 1.00 94.31 195 THR A O 1
ATOM 1475 N N . GLU A 1 196 ? -11.629 3.142 19.287 1.00 90.62 196 GLU A N 1
ATOM 1476 C CA . GLU A 1 196 ? -10.243 3.429 19.647 1.00 90.62 196 GLU A CA 1
ATOM 1477 C C . GLU A 1 196 ? -10.160 3.948 21.093 1.00 90.62 196 GLU A C 1
ATOM 1479 O O . GLU A 1 196 ? -11.032 4.657 21.597 1.00 90.62 196 GLU A O 1
ATOM 1484 N N . LYS A 1 197 ? -9.104 3.550 21.787 1.00 88.75 197 LYS A N 1
ATOM 1485 C CA . LYS A 1 197 ? -8.758 3.978 23.136 1.00 88.75 197 LYS A CA 1
ATOM 1486 C C . LYS A 1 197 ? -8.163 5.381 23.109 1.00 88.75 197 LYS A C 1
ATOM 1488 O O . LYS A 1 197 ? -7.612 5.832 22.099 1.00 88.75 197 LYS A O 1
ATOM 1493 N N . ASN A 1 198 ? -8.246 6.062 24.247 1.00 85.19 198 ASN A N 1
ATOM 1494 C CA . ASN A 1 198 ? -7.651 7.382 24.383 1.00 85.19 198 ASN A CA 1
ATOM 1495 C C . ASN A 1 198 ? -6.138 7.268 24.552 1.00 85.19 198 ASN A C 1
ATOM 1497 O O . ASN A 1 198 ? -5.617 6.266 25.046 1.00 85.19 198 ASN A O 1
ATOM 1501 N N . LEU A 1 199 ? -5.438 8.339 24.189 1.00 79.25 199 LEU A N 1
ATOM 1502 C CA . LEU A 1 199 ? -4.008 8.453 24.431 1.00 79.25 199 LEU A CA 1
ATOM 1503 C C . LEU A 1 199 ? -3.700 8.266 25.926 1.00 79.25 199 LEU A C 1
ATOM 1505 O O . LEU A 1 199 ? -4.299 8.920 26.781 1.00 79.25 199 LEU A O 1
ATOM 1509 N N . GLY A 1 200 ? -2.750 7.381 26.229 1.00 77.56 200 GLY A N 1
ATOM 1510 C CA . GLY A 1 200 ? -2.328 7.066 27.595 1.00 77.56 200 GLY A CA 1
ATOM 1511 C C . GLY A 1 200 ? -3.104 5.934 28.276 1.00 77.56 200 GLY A C 1
ATOM 1512 O O . GLY A 1 200 ? -2.683 5.495 29.348 1.00 77.56 200 GLY A O 1
ATOM 1513 N N . ASP A 1 201 ? -4.182 5.421 27.671 1.00 84.12 201 ASP A N 1
ATOM 1514 C CA . ASP A 1 201 ? -4.778 4.156 28.116 1.00 84.12 201 ASP A CA 1
ATOM 1515 C C . ASP A 1 201 ? -3.793 2.994 27.868 1.00 84.12 201 ASP A C 1
ATOM 1517 O O . ASP A 1 201 ? -2.820 3.131 27.136 1.00 84.12 201 ASP A O 1
ATOM 1521 N N . ALA A 1 202 ? -4.004 1.826 28.476 1.00 83.38 202 ALA A N 1
ATOM 1522 C CA . ALA A 1 202 ? -3.178 0.653 28.180 1.00 83.38 202 ALA A CA 1
ATOM 1523 C C . ALA A 1 202 ? -3.632 -0.017 26.868 1.00 83.38 202 ALA A C 1
ATOM 1525 O O . ALA A 1 202 ? -4.826 -0.300 26.700 1.00 83.38 202 ALA A O 1
ATOM 1526 N N . CYS A 1 203 ? -2.694 -0.345 25.976 1.00 78.88 203 CYS A N 1
ATOM 1527 C CA . CYS A 1 203 ? -2.953 -1.132 24.766 1.00 78.88 203 CYS A CA 1
ATOM 1528 C C . CYS A 1 203 ? -2.022 -2.333 24.649 1.00 78.88 203 CYS A C 1
ATOM 1530 O O . CYS A 1 203 ? -1.052 -2.465 25.392 1.00 78.88 203 CYS A O 1
ATOM 1532 N N . THR A 1 204 ? -2.334 -3.182 23.677 1.00 80.88 204 THR A N 1
ATOM 1533 C CA . THR A 1 204 ? -1.454 -4.259 23.229 1.00 80.88 204 THR A CA 1
ATOM 1534 C C . THR A 1 204 ? -1.013 -4.106 21.772 1.00 80.88 204 THR A C 1
ATOM 1536 O O . THR A 1 204 ? -0.180 -4.885 21.315 1.00 80.88 204 THR A O 1
ATOM 1539 N N . ALA A 1 205 ? -1.556 -3.125 21.041 1.00 80.62 205 ALA A N 1
ATOM 1540 C CA . ALA A 1 205 ? -1.229 -2.850 19.645 1.00 80.62 205 ALA A CA 1
ATOM 1541 C C . ALA A 1 205 ? -1.514 -1.390 19.244 1.00 80.62 205 ALA A C 1
ATOM 1543 O O . ALA A 1 205 ? -2.490 -0.789 19.695 1.00 80.62 205 ALA A O 1
ATOM 1544 N N . ASP A 1 206 ? -0.736 -0.873 18.287 1.00 78.12 206 ASP A N 1
ATOM 1545 C CA . ASP A 1 206 ? -0.811 0.512 17.782 1.00 78.12 206 ASP A CA 1
ATOM 1546 C C . ASP A 1 206 ? -2.173 0.896 17.175 1.00 78.12 206 ASP A C 1
ATOM 1548 O O . ASP A 1 206 ? -2.549 2.072 17.155 1.00 78.12 206 ASP A O 1
ATOM 1552 N N . LYS A 1 207 ? -2.940 -0.086 16.682 1.00 80.12 207 LYS A N 1
ATOM 1553 C CA . LYS A 1 207 ? -4.292 0.141 16.144 1.00 80.12 207 LYS A CA 1
ATOM 1554 C C . LYS A 1 207 ? -5.307 0.551 17.207 1.00 80.12 207 LYS A C 1
ATOM 1556 O O . LYS A 1 207 ? -6.377 1.031 16.859 1.00 80.12 207 LYS A O 1
ATOM 1561 N N . GLU A 1 208 ? -5.008 0.312 18.482 1.00 82.44 208 GLU A N 1
ATOM 1562 C CA . GLU A 1 208 ? -5.966 0.528 19.556 1.00 82.44 208 GLU A CA 1
ATOM 1563 C C . GLU A 1 208 ? -6.095 1.996 19.956 1.00 82.44 208 GLU A C 1
ATOM 1565 O O . GLU A 1 208 ? -7.014 2.278 20.706 1.00 82.44 208 GLU A O 1
ATOM 1570 N N . PHE A 1 209 ? -5.244 2.920 19.494 1.00 79.31 209 PHE A N 1
ATOM 1571 C CA . PHE A 1 209 ? -5.304 4.329 19.901 1.00 79.31 209 PHE A CA 1
ATOM 1572 C C . PHE A 1 209 ? -5.610 5.303 18.773 1.00 79.31 209 PHE A C 1
ATOM 1574 O O . PHE A 1 209 ? -5.237 5.104 17.614 1.00 79.31 209 PHE A O 1
ATOM 1581 N N . VAL A 1 210 ? -6.183 6.433 19.184 1.00 72.12 210 VAL A N 1
ATOM 1582 C CA . VAL A 1 210 ? -6.238 7.657 18.389 1.00 72.12 210 VAL A CA 1
ATOM 1583 C C . VAL A 1 210 ? -4.863 8.332 18.409 1.00 72.12 210 VAL A C 1
ATOM 1585 O O . VAL A 1 210 ? -4.377 8.724 19.469 1.00 72.12 210 VAL A O 1
ATOM 1588 N N . TRP A 1 211 ? -4.258 8.530 17.238 1.00 62.62 211 TRP A N 1
ATOM 1589 C CA . TRP A 1 211 ? -3.086 9.400 17.097 1.00 62.62 211 TRP A CA 1
ATOM 1590 C C . TRP A 1 211 ? -3.559 10.835 16.867 1.00 62.62 211 TRP A C 1
ATOM 1592 O O . TRP A 1 211 ? -4.406 11.079 16.009 1.00 62.62 211 TRP A O 1
ATOM 1602 N N . THR A 1 212 ? -3.024 11.789 17.628 1.00 53.72 212 THR A N 1
ATOM 1603 C CA . THR A 1 212 ? -3.233 13.220 17.354 1.00 53.72 212 THR A CA 1
ATOM 1604 C C . THR A 1 212 ? -2.020 13.780 16.607 1.00 53.72 212 THR A C 1
ATOM 1606 O O . THR A 1 212 ? -0.891 13.354 16.856 1.00 53.72 212 THR A O 1
ATOM 1609 N N . ASP A 1 213 ? -2.240 14.735 15.696 1.00 49.50 213 ASP A N 1
ATOM 1610 C CA . ASP A 1 213 ? -1.242 15.276 14.747 1.00 49.50 213 ASP A CA 1
ATOM 1611 C C . ASP A 1 213 ? 0.099 15.726 15.367 1.00 49.50 213 ASP A C 1
ATOM 1613 O O . ASP A 1 213 ? 1.111 15.834 14.673 1.00 49.50 213 ASP A O 1
ATOM 1617 N N . LEU A 1 214 ? 0.144 15.987 16.676 1.00 42.16 214 LEU A N 1
ATOM 1618 C CA . LEU A 1 214 ? 1.355 16.413 17.380 1.00 42.16 214 LEU A CA 1
ATOM 1619 C C . LEU A 1 214 ? 2.402 15.298 17.554 1.00 42.16 214 LEU A C 1
ATOM 1621 O O . LEU A 1 214 ? 3.587 15.611 17.673 1.00 42.16 214 LEU A O 1
ATOM 1625 N N . GLU A 1 215 ? 2.012 14.021 17.538 1.00 47.47 215 GLU A N 1
ATOM 1626 C CA . GLU A 1 215 ? 2.926 12.905 17.842 1.00 47.47 215 GLU A CA 1
ATOM 1627 C C . GLU A 1 215 ? 3.482 12.199 16.601 1.00 47.47 215 GLU A C 1
ATOM 1629 O O . GLU A 1 215 ? 4.603 11.685 16.650 1.00 47.47 215 GLU A O 1
ATOM 1634 N N . VAL A 1 216 ? 2.788 12.271 15.455 1.00 46.44 216 VAL A N 1
ATOM 1635 C CA . VAL A 1 216 ? 3.322 11.805 14.157 1.00 46.44 216 VAL A CA 1
ATOM 1636 C C . VAL A 1 216 ? 4.636 12.528 13.831 1.00 46.44 216 VAL A C 1
ATOM 1638 O O . VAL A 1 216 ? 5.588 11.918 13.346 1.00 46.44 216 VAL A O 1
ATOM 1641 N N . TYR A 1 217 ? 4.742 13.811 14.199 1.00 33.78 217 TYR A N 1
ATOM 1642 C CA . TYR A 1 217 ? 5.967 14.603 14.054 1.00 33.78 217 TYR A CA 1
ATOM 1643 C C . TYR A 1 217 ? 7.088 14.232 15.038 1.00 33.78 217 TYR A C 1
ATOM 1645 O O . TYR A 1 217 ? 8.247 14.560 14.781 1.00 33.78 217 TYR A O 1
ATOM 1653 N N . GLN A 1 218 ? 6.778 13.574 16.159 1.00 36.31 218 GLN A N 1
ATOM 1654 C CA . GLN A 1 218 ? 7.754 13.260 17.210 1.00 36.31 218 GLN A CA 1
ATOM 1655 C C . GLN A 1 218 ? 8.263 11.814 17.173 1.00 36.31 218 GLN A C 1
ATOM 1657 O O . GLN A 1 218 ? 9.167 11.476 17.936 1.00 36.31 218 GLN A O 1
ATOM 1662 N N . GLY A 1 219 ? 7.742 10.962 16.281 1.00 40.22 219 GLY A N 1
ATOM 1663 C CA . GLY A 1 219 ? 8.225 9.585 16.124 1.00 40.22 219 GLY A CA 1
ATOM 1664 C C . GLY A 1 219 ? 8.072 8.731 17.389 1.00 40.22 219 GLY A C 1
ATOM 1665 O O . GLY A 1 219 ? 8.801 7.753 17.564 1.00 40.22 219 GLY A O 1
ATOM 1666 N N . LEU A 1 220 ? 7.147 9.098 18.281 1.00 41.56 220 LEU A N 1
ATOM 1667 C CA . LEU A 1 220 ? 6.889 8.399 19.535 1.00 41.56 220 LEU A CA 1
ATOM 1668 C C . LEU A 1 220 ? 6.019 7.163 19.276 1.00 41.56 220 LEU A C 1
ATOM 1670 O O . LEU A 1 220 ? 4.849 7.120 19.633 1.00 41.56 220 LEU A O 1
ATOM 1674 N N . ARG A 1 221 ? 6.601 6.123 18.667 1.00 48.06 221 ARG A N 1
ATOM 1675 C CA . ARG A 1 221 ? 6.061 4.766 18.819 1.00 48.06 221 ARG A CA 1
ATOM 1676 C C . ARG A 1 221 ? 6.336 4.320 20.251 1.00 48.06 221 ARG A C 1
ATOM 1678 O O . ARG A 1 221 ? 7.454 3.923 20.583 1.00 48.06 221 ARG A O 1
ATOM 1685 N N . HIS A 1 222 ? 5.335 4.457 21.115 1.00 39.34 222 HIS A N 1
ATOM 1686 C CA . H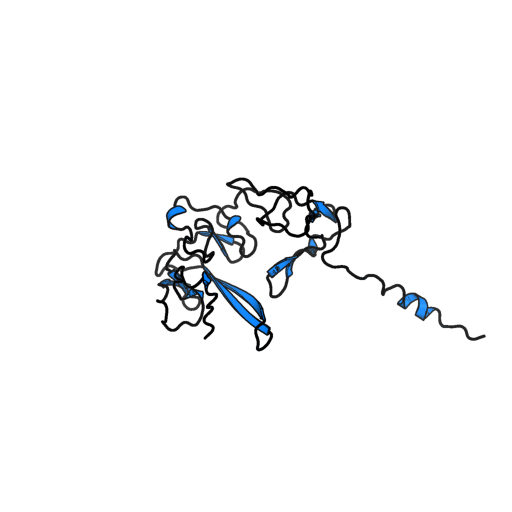IS A 1 222 ? 5.368 3.899 22.461 1.00 39.34 222 HIS A CA 1
ATOM 1687 C C . HIS A 1 222 ? 5.217 2.380 22.377 1.00 39.34 222 HIS A C 1
ATOM 1689 O O . HIS A 1 222 ? 4.128 1.837 22.499 1.00 39.34 222 HIS A O 1
ATOM 1695 N N . VAL A 1 223 ? 6.343 1.700 22.168 1.00 33.91 223 VAL A N 1
ATOM 1696 C CA . VAL A 1 223 ? 6.461 0.261 22.403 1.00 33.91 223 VAL A CA 1
ATOM 1697 C C . VAL A 1 223 ? 6.393 0.049 23.916 1.00 33.91 223 VAL A C 1
ATOM 1699 O O . VAL A 1 223 ? 7.319 0.438 24.634 1.00 33.91 223 VAL A O 1
ATOM 1702 N N . SER A 1 224 ? 5.286 -0.511 24.400 1.00 32.81 224 SER A N 1
ATOM 1703 C CA . SER A 1 224 ? 5.196 -1.125 25.730 1.00 32.81 224 SER A CA 1
ATOM 1704 C C . SER A 1 224 ? 5.412 -2.624 25.627 1.00 32.81 224 SER A C 1
ATOM 1706 O O . SER A 1 224 ? 4.700 -3.231 24.797 1.00 32.81 224 SER A O 1
#

Radius of gyration: 22.82 Å; chains: 1; bounding box: 75×54×51 Å

Foldseek 3Di:
DDDDDPVVVVVVVPPPPPLPAADAEFFGFWDPVPFFQDPQARQTGTRYHQQWAQDPVRGTHGQQEDDDPDGPDDDVPDDDHYHDDPQWHQASRNRHTDGADEFFDFARPLPLVSHDADPPLVQQDDPQPPSLHHSQWDQAPRGIDGLDAEFFGAKGKHWDWHWDQDPVGIDTDIDIHISHGPQWGQDPVVRGTHGADEPPDDDDHPRRHDDHPVCVVVVPPPDD

pLDDT: mean 86.07, std 17.58, range [32.81, 98.62]

Sequence (224 aa):
MHLLPLTLLFYSSYTLLSVQAGTAKIGESCNQGENRLQAGTFQFWSECDSQAYCGPGGTCVKKGCRKDDFPFGYAPGDHIPDKCPRGQFCPDEEDKCQDLLPVNSDCQLNRDDECEAPPNFKELADTTGRGLNVNGSVCLNSKCMWANKTLGVSCTVENTPYIAYGKGGEFIDIVSRGDCHLGLYCDAATGLCITEKNLGDACTADKEFVWTDLEVYQGLRHVS

Organism: NCBI:txid117018

Secondary structure (DSSP, 8-state):
-----THHHHHTTSTT----TT-BPTTSB--GGG-EEPTTT--EE-SB-TTEEEETTTEEEE-S-B--SS-TTPPTT--PPPBPPTTEE--TT--S-EEPBPTTSB--TT-GGGBPPPTTHHHHS--SSS-S-BTTEEEETTEEEES-BPTTSB--EEEEEEEEEETTEEEEEEEEEE-BPTTEEEETTTTEEEEPBPTTS--SSGGGBPPPHHHHTTT-----